Protein AF-A0A2Z3YR71-F1 (afdb_monomer)

Sequence (225 aa):
MEQHEPVDPLPERIDDSRRSALNDRLTLAVGQGRIDLGEFSELSDAVWGITDPAQFGRLEEMISGRTSPTDGTGLDRLAEKAATATGPGNVHTGQVSPGAPAPVQSLWFGDLHRRGDMQLTGHQGYRLVFGDLDLDLREATLTTPGTVIEVNSVFGDIRITVPPGVAVENRMTLILGDVKLDQNTRNMPGAPTVTVTGRSVFGDLEVRVADPGARPGFLQRLTGL

Radius of gyration: 22.19 Å; Cα contacts (8 Å, |Δi|>4): 371; chains: 1; bounding box: 84×58×44 Å

Nearest PDB structures (foldseek):
  4qrk-assembly1_A  TM=7.339E-01  e=1.752E-02  Clostridium sporogenes ATCC 15579
  5wah-assembly1_A  TM=4.399E-01  e=8.562E+00  Streptococcus agalactiae

pLDDT: mean 71.58, std 17.66, range [30.42, 93.56]

Organism: NCBI:txid1737425

Mean predicted aligned error: 15.46 Å

Foldseek 3Di:
DDDDDPDDPDPDWCDPVNLQVLLLLLLVCCLVVLDPPVRSVVLNCVSVVDGDPVVNVVSSVVSCVSSPDPPCPPVVVVVVVVVVPDDDDDDPDPDPDPDDDADEAEDEEEEAADDAAAEQDQEYHYGYEYYEYHAECQRYDDPDLEHEYEYRYEDYAYEHEYEPQEAEAEAEAEQEEEEAAAHPPPNDVSGRYYYYYGYYDYYYYHYHYDHVPDDDCPPVVPPPD

Solvent-accessible surface area (backbone atoms only — not comparable to full-atom values): 12984 Å² total; per-residue (Å²): 136,84,79,82,72,81,78,75,78,75,78,73,72,84,47,69,68,59,42,49,54,52,46,52,46,43,51,51,19,40,45,67,66,64,38,51,73,66,57,41,50,57,52,46,52,49,56,74,66,56,82,51,53,72,61,44,54,53,49,51,54,53,51,49,66,61,54,46,83,71,77,59,70,65,61,53,48,52,50,49,58,56,64,75,69,67,74,99,69,97,68,91,74,79,79,82,68,94,70,75,91,44,70,66,50,78,42,65,73,55,67,47,77,48,71,46,90,39,78,42,48,56,44,39,35,39,37,34,43,35,33,36,38,39,42,38,44,42,52,37,46,68,76,42,64,52,28,37,40,37,38,40,29,40,32,41,40,40,35,39,35,33,27,81,62,55,38,75,45,84,62,56,47,68,75,38,66,52,82,45,77,50,66,81,86,61,74,51,93,87,43,39,33,38,35,37,31,49,26,34,42,33,38,37,41,37,37,40,59,45,58,68,88,63,71,80,71,73,67,72,76,76,7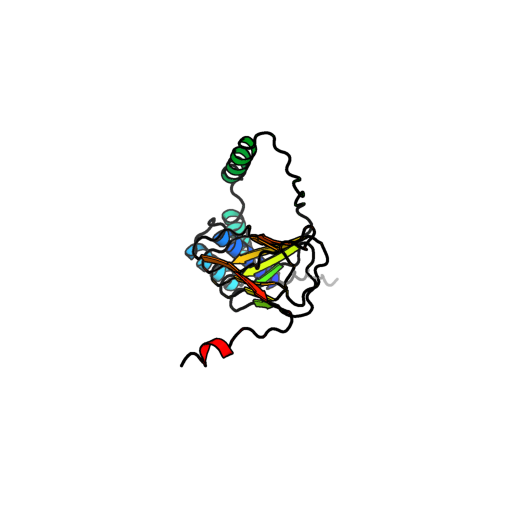0,82,119

Secondary structure (DSSP, 8-state):
-------PPPP----HHHHHHHHHHHHHHHTTTSS-HHHHHHHHHHHHH---HHHHHHHHHHHHHHHSPP-STTHHHHHHHHHTT--S-----------S---EEEEEES-EEE-SS-EE-SEEEEEEEES-EEEE-TT-EESSSEEEEEEEEEES-EEEEE-TT-EEEE--EEEES-EEEE--S---TT--EEEEEEEEEES-EEEEE--TTPPP-GGGGSS--

Structure (mmCIF, N/CA/C/O backbone):
data_AF-A0A2Z3YR71-F1
#
_entry.id   AF-A0A2Z3YR71-F1
#
loop_
_atom_site.group_PDB
_atom_site.id
_atom_site.type_symbol
_atom_site.label_atom_id
_atom_site.label_alt_id
_atom_site.label_comp_id
_atom_site.label_asym_id
_atom_site.label_entity_id
_atom_site.label_seq_id
_atom_site.pdbx_PDB_ins_code
_atom_site.Cartn_x
_atom_site.Cartn_y
_atom_site.Cartn_z
_atom_site.occupancy
_atom_site.B_iso_or_equiv
_atom_site.auth_seq_id
_atom_site.auth_comp_id
_atom_site.auth_asym_id
_atom_site.auth_atom_id
_atom_site.pdbx_PDB_model_num
ATOM 1 N N . MET A 1 1 ? 61.394 7.941 -13.547 1.00 39.97 1 MET A N 1
ATOM 2 C CA . MET A 1 1 ? 60.123 8.678 -13.397 1.00 39.97 1 MET A CA 1
ATOM 3 C C . MET A 1 1 ? 59.068 7.845 -14.098 1.00 39.97 1 MET A C 1
ATOM 5 O O . MET A 1 1 ? 58.863 8.017 -15.290 1.00 39.97 1 MET A O 1
ATOM 9 N N . GLU A 1 2 ? 58.514 6.858 -13.396 1.00 43.19 2 GLU A N 1
ATOM 10 C CA . GLU A 1 2 ? 57.404 6.053 -13.913 1.00 43.19 2 GLU A CA 1
ATOM 11 C C . GLU A 1 2 ? 56.132 6.885 -13.770 1.00 43.19 2 GLU A C 1
ATOM 13 O O . GLU A 1 2 ? 55.791 7.341 -12.679 1.00 43.19 2 GLU A O 1
ATOM 18 N N . GLN A 1 3 ? 55.517 7.184 -14.908 1.00 42.31 3 GLN A N 1
ATOM 19 C CA . GLN A 1 3 ? 54.283 7.947 -14.987 1.00 42.31 3 GLN A CA 1
ATOM 20 C C . GLN A 1 3 ? 53.157 7.040 -14.489 1.00 42.31 3 GLN A C 1
ATOM 22 O O . GLN A 1 3 ? 52.953 5.953 -15.020 1.00 42.31 3 GLN A O 1
ATOM 27 N N . HIS A 1 4 ? 52.473 7.470 -13.431 1.00 40.00 4 HIS A N 1
ATOM 28 C CA . HIS A 1 4 ? 51.257 6.832 -12.946 1.00 40.00 4 HIS A CA 1
ATOM 29 C C . HIS A 1 4 ? 50.151 7.164 -13.954 1.00 40.00 4 HIS A C 1
ATOM 31 O O . HIS A 1 4 ? 49.662 8.293 -13.994 1.00 40.00 4 HIS A O 1
ATOM 37 N N . GLU A 1 5 ? 49.834 6.215 -14.829 1.00 50.41 5 GLU A N 1
ATOM 38 C CA . GLU A 1 5 ? 48.683 6.303 -15.723 1.00 50.41 5 GLU A CA 1
ATOM 39 C C . GLU A 1 5 ? 47.411 6.349 -14.854 1.00 50.41 5 GLU A C 1
ATOM 41 O O . GLU A 1 5 ? 47.259 5.505 -13.963 1.00 50.41 5 GLU A O 1
ATOM 46 N N . PRO A 1 6 ? 46.533 7.357 -15.010 1.00 51.38 6 PRO A N 1
ATOM 47 C CA . PRO A 1 6 ? 45.304 7.421 -14.237 1.00 51.38 6 PRO A CA 1
ATOM 48 C C . PRO A 1 6 ? 44.429 6.230 -14.629 1.00 51.38 6 PRO A C 1
ATOM 50 O O . PRO A 1 6 ? 43.992 6.117 -15.769 1.00 51.38 6 PRO A O 1
ATOM 53 N N . VAL A 1 7 ? 44.204 5.327 -13.676 1.00 55.22 7 VAL A N 1
ATOM 54 C CA . VAL A 1 7 ? 43.254 4.224 -13.822 1.00 55.22 7 VAL A CA 1
ATOM 55 C C . VAL A 1 7 ? 41.875 4.840 -14.041 1.00 55.22 7 VAL A C 1
ATOM 57 O O . VAL A 1 7 ? 41.355 5.507 -13.143 1.00 55.22 7 VAL A O 1
ATOM 60 N N . ASP A 1 8 ? 41.308 4.644 -15.233 1.00 54.72 8 ASP A N 1
ATOM 61 C CA . ASP A 1 8 ? 39.931 5.034 -15.534 1.00 54.72 8 ASP A CA 1
ATOM 62 C C . ASP A 1 8 ? 38.997 4.448 -14.459 1.00 54.72 8 ASP A C 1
ATOM 64 O O . ASP A 1 8 ? 39.115 3.259 -14.127 1.00 54.72 8 ASP A O 1
ATOM 68 N N . PRO A 1 9 ? 38.084 5.246 -13.871 1.00 56.38 9 PRO A N 1
ATOM 69 C CA . PRO A 1 9 ? 37.139 4.725 -12.898 1.00 56.38 9 PRO A CA 1
ATOM 70 C C . PRO A 1 9 ? 36.321 3.611 -13.553 1.00 56.38 9 PRO A C 1
ATOM 72 O O . PRO A 1 9 ? 35.802 3.774 -14.658 1.00 56.38 9 PRO A O 1
ATOM 75 N N . LEU A 1 10 ? 36.223 2.463 -12.873 1.00 47.72 10 LEU A N 1
ATOM 76 C CA . LEU A 1 10 ? 35.406 1.342 -13.338 1.00 47.72 10 LEU A CA 1
ATOM 77 C C . LEU A 1 10 ? 33.999 1.853 -13.698 1.00 47.72 10 LEU A C 1
ATOM 79 O O . LEU A 1 10 ? 33.450 2.652 -12.931 1.00 47.72 10 LEU A O 1
ATOM 83 N N . PRO A 1 11 ? 33.409 1.414 -14.828 1.00 56.22 11 PRO A N 1
ATOM 84 C CA . PRO A 1 11 ? 32.092 1.879 -15.243 1.00 56.22 11 PRO A CA 1
ATOM 85 C C . PRO A 1 11 ? 31.091 1.658 -14.109 1.00 56.22 11 PRO A C 1
ATOM 87 O O . PRO A 1 11 ? 31.036 0.574 -13.523 1.00 56.22 11 PRO A O 1
ATOM 90 N N . GLU A 1 12 ? 30.329 2.705 -13.785 1.00 61.47 12 GLU A N 1
ATOM 91 C CA . GLU A 1 12 ? 29.349 2.698 -12.703 1.00 61.47 12 GLU A CA 1
ATOM 92 C C . GLU A 1 12 ? 28.331 1.579 -12.962 1.00 61.47 12 GLU A C 1
ATOM 94 O O . GLU A 1 12 ? 27.484 1.656 -13.855 1.00 61.47 12 GLU A O 1
ATOM 99 N N . ARG A 1 13 ? 28.470 0.473 -12.225 1.00 64.94 13 ARG A N 1
ATOM 100 C CA . ARG A 1 13 ? 27.599 -0.691 -12.365 1.00 64.94 13 ARG A CA 1
ATOM 101 C C . ARG A 1 13 ? 26.190 -0.265 -11.972 1.00 64.94 13 ARG A C 1
ATOM 103 O O . ARG A 1 13 ? 25.983 0.179 -10.848 1.00 64.94 13 ARG A O 1
ATOM 110 N N . ILE A 1 14 ? 25.230 -0.420 -12.883 1.00 77.56 14 ILE A N 1
ATOM 111 C CA . ILE A 1 14 ? 23.821 -0.137 -12.593 1.00 77.56 14 ILE A CA 1
ATOM 112 C C . ILE A 1 14 ? 23.400 -1.042 -11.430 1.00 77.56 14 ILE A C 1
ATOM 114 O O . ILE A 1 14 ? 23.379 -2.267 -11.581 1.00 77.56 14 ILE A O 1
ATOM 118 N N . ASP A 1 15 ? 23.119 -0.438 -10.278 1.00 80.94 15 ASP A N 1
ATOM 119 C CA . ASP A 1 15 ? 22.747 -1.151 -9.061 1.00 80.94 15 ASP A CA 1
ATOM 120 C C . ASP A 1 15 ? 21.265 -1.554 -9.078 1.00 80.94 15 ASP A C 1
ATOM 122 O O . ASP A 1 15 ? 20.417 -0.864 -9.656 1.00 80.94 15 ASP A O 1
ATOM 126 N N . ASP A 1 16 ? 20.935 -2.662 -8.417 1.00 73.56 16 ASP A N 1
ATOM 127 C CA . ASP A 1 16 ? 19.560 -3.177 -8.349 1.00 73.56 16 ASP A CA 1
ATOM 128 C C . ASP A 1 16 ? 18.636 -2.217 -7.590 1.00 73.56 16 ASP A C 1
ATOM 130 O O . ASP A 1 16 ? 17.443 -2.122 -7.891 1.00 73.56 16 ASP A O 1
ATOM 134 N N . SER A 1 17 ? 19.194 -1.437 -6.658 1.00 75.12 17 SER A N 1
ATOM 135 C CA . SER A 1 17 ? 18.485 -0.356 -5.967 1.00 75.12 17 SER A CA 1
ATOM 136 C C . SER A 1 17 ? 18.002 0.733 -6.935 1.00 75.12 17 SER A C 1
ATOM 138 O O . SER A 1 17 ? 16.859 1.185 -6.843 1.00 75.12 17 SER A O 1
ATOM 140 N N . ARG A 1 18 ? 18.833 1.100 -7.920 1.00 82.50 18 ARG A N 1
ATOM 141 C CA . ARG A 1 18 ? 18.535 2.121 -8.935 1.00 82.50 18 ARG A CA 1
ATOM 142 C C . ARG A 1 18 ? 17.454 1.638 -9.901 1.00 82.50 18 ARG A C 1
ATOM 144 O O . ARG A 1 18 ? 16.509 2.373 -10.179 1.00 82.50 18 ARG A O 1
ATOM 151 N N . ARG A 1 19 ? 17.532 0.374 -10.334 1.00 84.88 19 ARG A N 1
ATOM 152 C CA . ARG A 1 19 ? 16.475 -0.275 -11.135 1.00 84.88 19 ARG A CA 1
ATOM 153 C C . ARG A 1 19 ? 15.145 -0.315 -10.393 1.00 84.88 19 ARG A C 1
ATOM 155 O O . ARG A 1 19 ? 14.120 0.088 -10.938 1.00 84.88 19 ARG A O 1
ATOM 162 N N . SER A 1 20 ? 15.182 -0.731 -9.130 1.00 76.19 20 SER A N 1
ATOM 163 C CA . SER A 1 20 ? 13.990 -0.814 -8.283 1.00 76.19 20 SER A CA 1
ATOM 164 C C . SER A 1 20 ? 13.327 0.553 -8.103 1.00 76.19 20 SER A C 1
ATOM 166 O O . SER A 1 20 ? 12.114 0.664 -8.248 1.00 76.19 20 SER A O 1
ATOM 168 N N . ALA A 1 21 ? 14.109 1.613 -7.874 1.00 80.94 21 ALA A N 1
ATOM 169 C CA . ALA A 1 21 ? 13.589 2.974 -7.725 1.00 80.94 21 ALA A CA 1
ATOM 170 C C . ALA A 1 21 ? 12.907 3.508 -9.000 1.00 80.94 21 ALA A C 1
ATOM 172 O O . ALA A 1 21 ? 11.887 4.197 -8.918 1.00 80.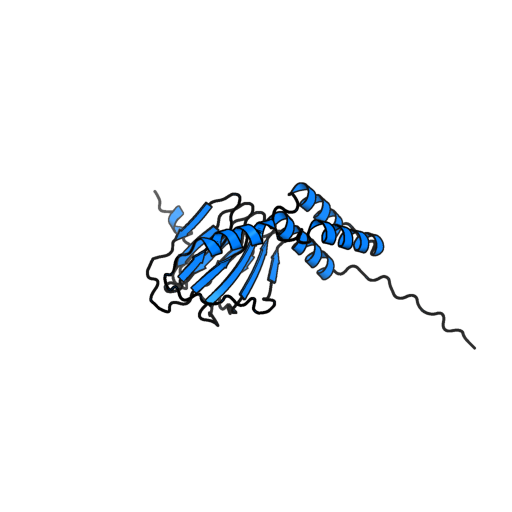94 21 ALA A O 1
ATOM 173 N N . LEU A 1 22 ? 13.449 3.193 -10.180 1.00 86.25 22 LEU A N 1
ATOM 174 C CA . LEU A 1 22 ? 12.844 3.579 -11.457 1.00 86.25 22 LEU A CA 1
ATOM 175 C C . LEU A 1 22 ? 11.518 2.871 -11.681 1.00 86.25 22 LEU A C 1
ATOM 177 O O . LEU A 1 22 ? 10.522 3.503 -12.033 1.00 86.25 22 LEU A O 1
ATOM 181 N N . ASN A 1 23 ? 11.511 1.563 -11.454 1.00 84.00 23 ASN A N 1
ATOM 182 C CA . ASN A 1 23 ? 10.324 0.762 -11.649 1.00 84.00 23 ASN A CA 1
ATOM 183 C C . ASN A 1 23 ? 9.224 1.193 -10.660 1.00 84.00 23 ASN A C 1
ATOM 185 O O . ASN A 1 23 ? 8.062 1.308 -11.038 1.00 84.00 23 ASN A O 1
ATOM 189 N N . ASP A 1 24 ? 9.581 1.551 -9.416 1.00 80.19 24 ASP A N 1
ATOM 190 C CA . ASP A 1 24 ? 8.646 2.078 -8.401 1.00 80.19 24 ASP A CA 1
ATOM 191 C C . ASP A 1 24 ? 7.906 3.321 -8.899 1.00 80.19 24 ASP A C 1
ATOM 193 O O . ASP A 1 24 ? 6.714 3.522 -8.644 1.00 80.19 24 ASP A O 1
ATOM 197 N N . ARG A 1 25 ? 8.626 4.164 -9.638 1.00 84.88 25 ARG A N 1
ATOM 198 C CA . ARG A 1 25 ? 8.092 5.384 -10.233 1.00 84.88 25 ARG A CA 1
ATOM 199 C C . ARG A 1 25 ? 7.162 5.085 -11.406 1.00 84.88 25 ARG A C 1
ATOM 201 O O . ARG A 1 25 ? 6.149 5.768 -11.548 1.00 84.88 25 ARG A O 1
ATOM 208 N N . LEU A 1 26 ? 7.468 4.063 -12.207 1.00 83.94 26 LEU A N 1
ATOM 209 C CA . LEU A 1 26 ? 6.580 3.569 -13.263 1.00 83.94 26 LEU A CA 1
ATOM 210 C C . LEU A 1 26 ? 5.279 3.013 -12.672 1.00 83.94 26 LEU A C 1
ATOM 212 O O . LEU A 1 26 ? 4.201 3.394 -13.124 1.00 83.94 26 LEU A O 1
ATOM 216 N N . THR A 1 27 ? 5.367 2.209 -11.609 1.00 75.69 27 THR A N 1
ATOM 217 C CA . THR A 1 27 ? 4.208 1.680 -10.868 1.00 75.69 27 THR A CA 1
ATOM 218 C C . THR A 1 27 ? 3.310 2.797 -10.366 1.00 75.69 27 THR A C 1
ATOM 220 O O . THR A 1 27 ? 2.095 2.767 -10.554 1.00 75.69 27 THR A O 1
ATOM 223 N N . LEU A 1 28 ? 3.906 3.825 -9.760 1.00 75.56 28 LEU A N 1
ATOM 224 C CA . LEU A 1 28 ? 3.155 4.982 -9.295 1.00 75.56 28 LEU A CA 1
ATOM 225 C C . LEU A 1 28 ? 2.516 5.747 -10.462 1.00 75.56 28 LEU A C 1
ATOM 227 O O . LEU A 1 28 ? 1.386 6.204 -10.337 1.00 75.56 28 LEU A O 1
ATOM 231 N N . ALA A 1 29 ? 3.201 5.876 -11.600 1.00 80.88 29 ALA A N 1
ATOM 232 C CA . ALA A 1 29 ? 2.689 6.589 -12.766 1.00 80.88 29 ALA A CA 1
ATOM 233 C C . ALA A 1 29 ? 1.517 5.861 -13.443 1.00 80.88 29 ALA A C 1
ATOM 235 O O . ALA A 1 29 ? 0.510 6.508 -13.746 1.00 80.88 29 ALA A O 1
ATOM 236 N N . VAL A 1 30 ? 1.585 4.535 -13.616 1.00 73.31 30 VAL A N 1
ATOM 237 C CA . VAL A 1 30 ? 0.456 3.736 -14.136 1.00 73.31 30 VAL A CA 1
ATOM 238 C C . VAL A 1 30 ? -0.680 3.698 -13.115 1.00 73.31 30 VAL A C 1
ATOM 240 O O . VAL A 1 30 ? -1.842 3.957 -13.435 1.00 73.31 30 VAL A O 1
ATOM 243 N N . GLY A 1 31 ? -0.316 3.562 -11.839 1.00 64.19 31 GLY A N 1
ATOM 244 C CA . GLY A 1 31 ? -1.159 3.747 -10.667 1.00 64.19 31 GLY A CA 1
ATOM 245 C C . GLY A 1 31 ? -1.641 5.184 -10.460 1.00 64.19 31 GLY A C 1
ATOM 246 O O . GLY A 1 31 ? -2.401 5.414 -9.538 1.00 64.19 31 GLY A O 1
ATOM 247 N N . GLN A 1 32 ? -1.289 6.149 -11.311 1.00 67.94 32 GLN A N 1
ATOM 248 C CA . GLN A 1 32 ? -1.872 7.497 -11.356 1.00 67.94 32 GLN A CA 1
ATOM 249 C C . GLN A 1 32 ? -2.529 7.795 -12.712 1.00 67.94 32 GLN A C 1
ATOM 251 O O . GLN A 1 32 ? -3.213 8.805 -12.851 1.00 67.94 32 GLN A O 1
ATOM 256 N N . GLY A 1 33 ? -2.448 6.864 -13.671 1.00 67.81 33 GLY A N 1
ATOM 257 C CA . GLY A 1 33 ? -3.006 6.999 -15.018 1.00 67.81 33 GLY A CA 1
ATOM 258 C C . GLY A 1 33 ? -2.211 7.975 -15.884 1.00 67.81 33 GLY A C 1
ATOM 259 O O . GLY A 1 33 ? -2.752 8.511 -16.843 1.00 67.81 33 GLY A O 1
ATOM 260 N N . ARG A 1 34 ? -0.957 8.254 -15.506 1.00 80.94 34 ARG A N 1
ATOM 261 C CA . ARG A 1 34 ? -0.035 9.123 -16.254 1.00 80.94 34 ARG A CA 1
ATOM 262 C C . ARG A 1 34 ? 0.653 8.395 -17.401 1.00 80.94 34 ARG A C 1
ATOM 264 O O . ARG A 1 34 ? 1.034 9.036 -18.369 1.00 80.94 34 ARG A O 1
ATOM 271 N N . ILE A 1 35 ? 0.812 7.086 -17.249 1.00 81.31 35 ILE A N 1
ATOM 272 C CA . ILE A 1 35 ? 1.208 6.161 -18.306 1.00 81.31 35 ILE A CA 1
ATOM 273 C C . ILE A 1 35 ? 0.173 5.041 -18.348 1.00 81.31 35 ILE A C 1
ATOM 275 O O . ILE A 1 35 ? -0.457 4.746 -17.323 1.00 81.31 35 ILE A O 1
ATOM 279 N N . ASP A 1 36 ? -0.024 4.439 -19.512 1.00 76.50 36 ASP A N 1
ATOM 280 C CA . ASP A 1 36 ? -0.872 3.255 -19.626 1.00 76.50 36 ASP A CA 1
ATOM 281 C C . ASP A 1 36 ? -0.110 1.954 -19.293 1.00 76.50 36 ASP A C 1
ATOM 283 O O . ASP A 1 36 ? 1.082 1.958 -18.974 1.00 76.50 36 ASP A O 1
ATOM 287 N N . LEU A 1 37 ? -0.823 0.823 -19.298 1.00 72.38 37 LEU A N 1
ATOM 288 C CA . LEU A 1 37 ? -0.249 -0.482 -18.957 1.00 72.38 37 LEU A CA 1
ATOM 289 C C . LEU A 1 37 ? 0.747 -0.992 -20.018 1.00 72.38 37 LEU A C 1
ATOM 291 O O . LEU A 1 37 ? 1.675 -1.723 -19.674 1.00 72.38 37 LEU A O 1
ATOM 295 N N . GLY A 1 38 ? 0.569 -0.608 -21.285 1.00 72.62 38 GLY A N 1
ATOM 296 C CA . GLY A 1 38 ? 1.493 -0.937 -22.369 1.00 72.62 38 GLY A CA 1
ATOM 297 C C . GLY A 1 38 ? 2.805 -0.175 -22.215 1.00 72.62 38 GLY A C 1
ATOM 298 O O . GLY A 1 38 ? 3.868 -0.791 -22.175 1.00 72.62 38 GLY A O 1
ATOM 299 N N . GLU A 1 39 ? 2.723 1.140 -21.999 1.00 82.00 39 GLU A N 1
ATOM 300 C CA . GLU A 1 39 ? 3.883 1.985 -21.703 1.00 82.00 39 GLU A CA 1
ATOM 301 C C . GLU A 1 39 ? 4.620 1.519 -20.442 1.00 82.00 39 GLU A C 1
ATOM 303 O O . GLU A 1 39 ? 5.848 1.473 -20.419 1.00 82.00 39 GLU A O 1
ATOM 308 N N . PHE A 1 40 ? 3.886 1.141 -19.390 1.00 82.44 40 PHE A N 1
ATOM 309 C CA . PHE A 1 40 ? 4.477 0.564 -18.184 1.00 82.44 40 PHE A CA 1
ATOM 310 C C . PHE A 1 40 ? 5.269 -0.716 -18.488 1.00 82.44 40 PHE A C 1
ATOM 312 O O . PHE A 1 40 ? 6.410 -0.834 -18.040 1.00 82.44 40 PHE A O 1
ATOM 319 N N . SER A 1 41 ? 4.692 -1.651 -19.252 1.00 77.00 41 SER A N 1
ATOM 320 C CA . SER A 1 41 ? 5.355 -2.913 -19.605 1.00 77.00 41 SER A CA 1
ATOM 321 C C . SER A 1 41 ? 6.645 -2.664 -20.385 1.00 77.00 41 SER A C 1
ATOM 323 O O . SER A 1 41 ? 7.695 -3.174 -20.006 1.00 77.00 41 SER A O 1
ATOM 325 N N . GLU A 1 42 ? 6.585 -1.827 -21.423 1.00 85.81 42 GLU A N 1
ATOM 326 C CA . GLU A 1 42 ? 7.742 -1.503 -22.264 1.00 85.81 42 GLU A CA 1
ATOM 327 C C . GLU A 1 42 ? 8.868 -0.832 -21.467 1.00 85.81 42 GLU A C 1
ATOM 329 O O . GLU A 1 42 ? 10.044 -1.176 -21.610 1.00 85.81 42 GLU A O 1
ATOM 334 N N . LEU A 1 43 ? 8.519 0.126 -20.602 1.00 89.62 43 LEU A N 1
ATOM 335 C CA . LEU A 1 43 ? 9.497 0.839 -19.785 1.00 89.62 43 LEU A CA 1
ATOM 336 C C . LEU A 1 43 ? 10.089 -0.062 -18.695 1.00 89.62 43 LEU A C 1
ATOM 338 O O . LEU A 1 43 ? 11.291 0.014 -18.454 1.00 89.62 43 LEU A O 1
ATOM 342 N N . SER A 1 44 ? 9.291 -0.932 -18.072 1.00 85.19 44 SER A N 1
ATOM 343 C CA . SER A 1 44 ? 9.770 -1.910 -17.086 1.00 85.19 44 SER A CA 1
ATOM 344 C C . SER A 1 44 ? 10.753 -2.900 -17.721 1.00 85.19 44 SER A C 1
ATOM 346 O O . SER A 1 44 ? 11.851 -3.103 -17.196 1.00 85.19 44 SER A O 1
ATOM 348 N N . ASP A 1 45 ? 10.430 -3.435 -18.903 1.00 83.75 45 ASP A N 1
ATOM 349 C CA . ASP A 1 45 ? 11.326 -4.325 -19.649 1.00 83.75 45 ASP A CA 1
ATOM 350 C C . ASP A 1 45 ? 12.655 -3.633 -19.985 1.00 83.75 45 ASP A C 1
ATOM 352 O O . ASP A 1 45 ? 13.729 -4.223 -19.837 1.00 83.75 45 ASP A O 1
ATOM 356 N N . ALA A 1 46 ? 12.615 -2.351 -20.361 1.00 89.50 46 ALA A N 1
ATOM 357 C CA . ALA A 1 46 ? 13.820 -1.563 -20.602 1.00 89.50 46 ALA A CA 1
ATOM 358 C C . ALA A 1 46 ? 14.655 -1.350 -19.322 1.00 89.50 46 ALA A C 1
ATOM 360 O O . ALA A 1 46 ? 15.884 -1.447 -19.372 1.00 89.50 46 ALA A O 1
ATOM 361 N N . VAL A 1 47 ? 14.020 -1.105 -18.168 1.00 88.69 47 VAL A N 1
ATOM 362 C CA . VAL A 1 47 ? 14.716 -0.936 -16.876 1.00 88.69 47 VAL A CA 1
ATOM 363 C C . VAL A 1 47 ? 15.507 -2.191 -16.498 1.00 88.69 47 VAL A C 1
ATOM 365 O O . VAL A 1 47 ? 16.653 -2.090 -16.046 1.00 88.69 47 VAL A O 1
ATOM 368 N N . TRP A 1 48 ? 14.927 -3.375 -16.697 1.00 83.06 48 TRP A N 1
ATOM 369 C CA . TRP A 1 48 ? 15.570 -4.644 -16.341 1.00 83.06 48 TRP A CA 1
ATOM 370 C C . TRP A 1 48 ? 16.502 -5.185 -17.431 1.00 83.06 48 TRP A C 1
ATOM 372 O O . TRP A 1 48 ? 17.459 -5.890 -17.114 1.00 83.06 48 TRP A O 1
ATOM 382 N N . GLY A 1 49 ? 16.266 -4.835 -18.696 1.00 85.56 49 GLY A N 1
ATOM 383 C CA . GLY A 1 49 ? 17.040 -5.326 -19.837 1.00 85.56 49 GLY A CA 1
ATOM 384 C C . GLY A 1 49 ? 18.318 -4.540 -20.145 1.00 85.56 49 GLY A C 1
ATOM 385 O O . GLY A 1 49 ? 19.255 -5.103 -20.713 1.00 85.56 49 GLY A O 1
ATOM 386 N N . ILE A 1 50 ? 18.396 -3.252 -19.788 1.00 89.44 50 ILE A N 1
ATOM 387 C CA . ILE A 1 50 ? 19.558 -2.418 -20.131 1.00 89.44 50 ILE A CA 1
ATOM 388 C C . ILE A 1 50 ? 20.734 -2.681 -19.180 1.00 89.44 50 ILE A C 1
ATOM 390 O O . ILE A 1 50 ? 20.656 -2.520 -17.956 1.00 89.44 50 ILE A O 1
ATOM 394 N N . THR A 1 51 ? 21.873 -3.032 -19.778 1.00 83.25 51 THR A N 1
ATOM 395 C CA . THR A 1 51 ? 23.152 -3.233 -19.083 1.00 83.25 51 THR A CA 1
ATOM 396 C C . THR A 1 51 ? 24.155 -2.104 -19.322 1.00 83.25 51 THR A C 1
ATOM 398 O O . THR A 1 51 ? 25.115 -1.993 -18.565 1.00 83.25 51 THR A O 1
ATOM 401 N N . ASP A 1 52 ? 23.954 -1.279 -20.357 1.00 86.81 52 ASP A N 1
ATOM 402 C CA . ASP A 1 52 ? 24.820 -0.140 -20.686 1.00 86.81 52 ASP A CA 1
ATOM 403 C C . ASP A 1 52 ? 24.472 1.091 -19.820 1.00 86.81 52 ASP A C 1
ATOM 405 O O . ASP A 1 52 ? 23.359 1.614 -19.944 1.00 86.81 52 ASP A O 1
ATOM 409 N N . PRO A 1 53 ? 25.392 1.598 -18.971 1.00 83.19 53 PRO A N 1
ATOM 410 C CA . PRO A 1 53 ? 25.120 2.738 -18.091 1.00 83.19 53 PRO A CA 1
ATOM 411 C C . PRO A 1 53 ? 24.705 4.010 -18.840 1.00 83.19 53 PRO A C 1
ATOM 413 O O . PRO A 1 53 ? 23.852 4.758 -18.360 1.00 83.19 53 PRO A O 1
ATOM 416 N N . ALA A 1 54 ? 25.253 4.250 -20.037 1.00 85.00 54 ALA A N 1
ATOM 417 C CA . ALA A 1 54 ? 24.918 5.433 -20.826 1.00 85.00 54 ALA A CA 1
ATOM 418 C C . ALA A 1 54 ? 23.487 5.369 -21.389 1.00 85.00 54 ALA A C 1
ATOM 420 O O . ALA A 1 54 ? 22.771 6.373 -21.393 1.00 85.00 54 ALA A O 1
ATOM 421 N N . GLN A 1 55 ? 23.046 4.199 -21.857 1.00 85.38 55 GLN A N 1
ATOM 422 C CA . GLN A 1 55 ? 21.646 3.961 -22.224 1.00 85.38 55 GLN A CA 1
ATOM 423 C C . GLN A 1 55 ? 20.712 4.029 -21.014 1.00 85.38 55 GLN A C 1
ATOM 425 O O . GLN A 1 55 ? 19.631 4.607 -21.127 1.00 85.38 55 GLN A O 1
ATOM 430 N N . PHE A 1 56 ? 21.134 3.497 -19.865 1.00 89.31 56 PHE A N 1
ATOM 431 C CA . PHE A 1 56 ? 20.334 3.525 -18.643 1.00 89.31 56 PHE A CA 1
ATOM 432 C C . PHE A 1 56 ? 20.092 4.960 -18.156 1.00 89.31 56 PHE A C 1
ATOM 434 O O . PHE A 1 56 ? 18.958 5.312 -17.848 1.00 89.31 56 PHE A O 1
ATOM 441 N N . GLY A 1 57 ? 21.109 5.828 -18.202 1.00 87.25 57 GLY A N 1
ATOM 442 C CA . GLY A 1 57 ? 20.946 7.251 -17.877 1.00 87.25 57 GLY A CA 1
ATOM 443 C C . GLY A 1 57 ? 19.932 7.967 -18.782 1.00 87.25 57 GLY A C 1
ATOM 444 O O . GLY A 1 57 ? 19.109 8.744 -18.305 1.00 87.25 57 GLY A O 1
ATOM 445 N N . ARG A 1 58 ? 19.903 7.647 -20.085 1.00 87.25 58 ARG A N 1
ATOM 446 C CA . ARG A 1 58 ? 18.877 8.187 -21.001 1.00 87.25 58 ARG A CA 1
ATOM 447 C C . ARG A 1 58 ? 17.472 7.678 -20.674 1.00 87.25 58 ARG A C 1
ATOM 449 O O . ARG A 1 58 ? 16.504 8.429 -20.787 1.00 87.25 58 ARG A O 1
ATOM 456 N N . LEU A 1 59 ? 17.353 6.411 -20.276 1.00 90.38 59 LEU A N 1
ATOM 457 C CA . LEU A 1 59 ? 16.083 5.833 -19.840 1.00 90.38 59 LEU A CA 1
ATOM 458 C C . LEU A 1 59 ? 15.562 6.541 -18.580 1.00 90.38 59 LEU A C 1
ATOM 460 O O . LEU A 1 59 ? 14.377 6.859 -18.511 1.00 90.38 59 LEU A O 1
ATOM 464 N N . GLU A 1 60 ? 16.433 6.852 -17.619 1.00 89.31 60 GLU A N 1
ATOM 465 C CA . GLU A 1 60 ? 16.071 7.593 -16.404 1.00 89.31 60 GLU A CA 1
ATOM 466 C C . GLU A 1 60 ? 15.514 8.985 -16.683 1.00 89.31 60 GLU A C 1
ATOM 468 O O . GLU A 1 60 ? 14.507 9.381 -16.085 1.00 89.31 60 GLU A O 1
ATOM 473 N N . GLU A 1 61 ? 16.141 9.723 -17.598 1.00 88.00 61 GLU A N 1
ATOM 474 C CA . GLU A 1 61 ? 15.657 11.037 -18.023 1.00 88.00 61 GLU A CA 1
ATOM 475 C C . GLU A 1 61 ? 14.293 10.923 -18.712 1.00 88.00 61 GLU A C 1
ATOM 477 O O . GLU A 1 61 ? 13.366 11.669 -18.385 1.00 88.00 61 GLU A O 1
ATOM 482 N N . MET A 1 62 ? 14.130 9.940 -19.604 1.00 87.81 62 MET A N 1
ATOM 483 C CA . MET A 1 62 ? 12.865 9.693 -20.297 1.00 87.81 62 MET A CA 1
ATOM 484 C C . MET A 1 62 ? 11.735 9.327 -19.324 1.00 87.81 62 MET A C 1
ATOM 486 O O . MET A 1 62 ? 10.647 9.905 -19.395 1.00 87.81 62 MET A O 1
ATOM 490 N N . ILE A 1 63 ? 11.986 8.395 -18.399 1.00 89.62 63 ILE A N 1
ATOM 491 C CA . ILE A 1 63 ? 11.021 7.990 -17.368 1.00 89.62 63 ILE A CA 1
ATOM 492 C C . ILE A 1 63 ? 10.703 9.176 -16.462 1.00 89.62 63 ILE A C 1
ATOM 494 O O . ILE A 1 63 ? 9.535 9.428 -16.165 1.00 89.62 63 ILE A O 1
ATOM 498 N N . SER A 1 64 ? 11.707 9.952 -16.049 1.00 86.50 64 SER A N 1
ATOM 499 C CA . SER A 1 64 ? 11.478 11.150 -15.242 1.00 86.50 64 SER A CA 1
ATOM 500 C C . SER A 1 64 ? 10.576 12.147 -15.964 1.00 86.50 64 SER A C 1
ATOM 502 O O . SER A 1 64 ? 9.637 12.640 -15.345 1.00 86.50 64 SER A O 1
ATOM 504 N N . GLY A 1 65 ? 10.779 12.392 -17.260 1.00 84.69 65 GLY A N 1
ATOM 505 C CA . GLY A 1 65 ? 9.929 13.291 -18.047 1.00 84.69 65 GLY A CA 1
ATOM 506 C C . GLY A 1 65 ? 8.470 12.832 -18.141 1.00 84.69 65 GLY A C 1
ATOM 507 O O . GLY A 1 65 ? 7.565 13.646 -17.988 1.00 84.69 65 GLY A O 1
ATOM 508 N N . ARG A 1 66 ? 8.230 11.528 -18.329 1.00 79.69 66 ARG A N 1
ATOM 509 C CA . ARG A 1 66 ? 6.873 10.959 -18.478 1.00 79.69 66 ARG A CA 1
ATOM 510 C C . ARG A 1 66 ? 6.117 10.788 -17.162 1.00 79.69 66 ARG A C 1
ATOM 512 O O . ARG A 1 66 ? 4.894 10.840 -17.135 1.00 79.69 66 ARG A O 1
ATOM 519 N N . THR A 1 67 ? 6.838 10.555 -16.070 1.00 78.62 67 THR A N 1
ATOM 520 C CA . THR A 1 67 ? 6.236 10.268 -14.757 1.00 78.62 67 THR A CA 1
ATOM 521 C C . THR A 1 67 ? 6.158 11.490 -13.843 1.00 78.62 67 THR A C 1
ATOM 523 O O . THR A 1 67 ? 5.465 11.444 -12.820 1.00 78.62 67 THR A O 1
ATOM 526 N N . SER A 1 68 ? 6.861 12.579 -14.182 1.00 72.81 68 SER A N 1
ATOM 527 C CA . SER A 1 68 ? 6.794 13.829 -13.424 1.00 72.81 68 SER A CA 1
ATOM 528 C C . SER A 1 68 ? 5.377 14.405 -13.431 1.00 72.81 68 SER A C 1
ATOM 530 O O . SER A 1 68 ? 4.654 14.250 -14.419 1.00 72.81 68 SER A O 1
ATOM 532 N N . PRO A 1 69 ? 4.950 15.066 -12.341 1.00 57.44 69 PRO A N 1
ATOM 533 C CA . PRO A 1 69 ? 3.664 15.742 -12.318 1.00 57.44 69 PRO A CA 1
ATOM 534 C C . PRO A 1 69 ? 3.624 16.794 -13.431 1.00 57.44 69 PRO A C 1
ATOM 536 O O . PRO A 1 69 ? 4.429 17.720 -13.432 1.00 57.44 69 PRO A O 1
ATOM 539 N N . THR A 1 70 ? 2.695 16.667 -14.377 1.00 49.88 70 THR A N 1
ATOM 540 C CA . THR A 1 70 ? 2.286 17.816 -15.190 1.00 49.88 70 THR A CA 1
ATOM 541 C C . THR A 1 70 ? 1.573 18.775 -14.244 1.00 49.88 70 THR A C 1
ATOM 543 O O . THR A 1 70 ? 0.682 18.333 -13.517 1.00 49.88 70 THR A O 1
ATOM 546 N N . ASP A 1 71 ? 2.015 20.034 -14.199 1.00 44.53 71 ASP A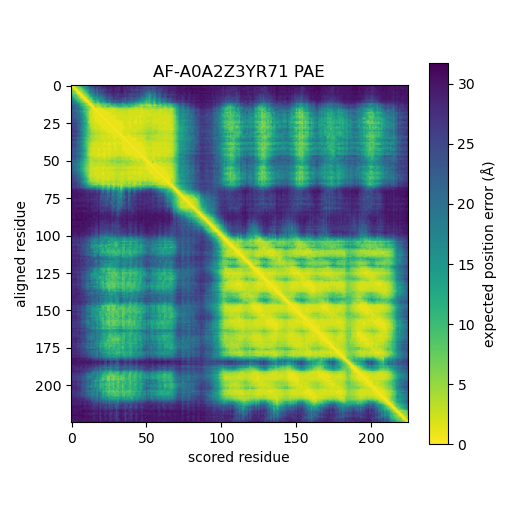 N 1
ATOM 547 C CA . ASP A 1 71 ? 1.584 21.070 -13.255 1.00 44.53 71 ASP A CA 1
ATOM 548 C C . ASP A 1 71 ? 0.128 20.902 -12.784 1.00 44.53 71 ASP A C 1
ATOM 550 O O . ASP A 1 71 ? -0.812 20.918 -13.587 1.00 44.53 71 ASP A O 1
ATOM 554 N N . GLY A 1 72 ? -0.032 20.735 -11.464 1.00 45.16 72 GLY A N 1
ATOM 555 C CA . GLY A 1 72 ? -1.219 20.296 -10.708 1.00 45.16 72 GLY A CA 1
ATOM 556 C C . GLY A 1 72 ? -2.502 21.126 -10.833 1.00 45.16 72 GLY A C 1
ATOM 557 O O . GLY A 1 72 ? -3.417 20.991 -10.026 1.00 45.16 72 GLY A O 1
ATOM 558 N N . THR A 1 73 ? -2.647 21.922 -11.885 1.00 50.41 73 THR A N 1
ATOM 559 C CA . THR A 1 73 ? -3.778 22.824 -12.129 1.00 50.41 73 THR A CA 1
ATOM 560 C C . THR A 1 73 ? -5.143 22.133 -12.226 1.00 50.41 73 THR A C 1
ATOM 562 O O . THR A 1 73 ? -6.164 22.809 -12.149 1.00 50.41 73 THR A O 1
ATOM 565 N N . GLY A 1 74 ? -5.201 20.809 -12.398 1.00 38.25 74 GLY A N 1
ATOM 566 C CA . GLY A 1 74 ? -6.455 20.050 -12.404 1.00 38.25 74 GLY A CA 1
ATOM 567 C C . GLY A 1 74 ? -6.909 19.606 -11.012 1.00 38.25 74 GLY A C 1
ATOM 568 O O . GLY A 1 74 ? -8.070 19.791 -10.652 1.00 38.25 74 GLY A O 1
ATOM 569 N N . LEU A 1 75 ? -5.992 19.045 -10.220 1.00 44.50 75 LEU A N 1
ATOM 570 C CA . LEU A 1 75 ? -6.290 18.489 -8.896 1.00 44.50 75 LEU A CA 1
ATOM 571 C C . LEU A 1 75 ? -6.383 19.588 -7.834 1.00 44.50 75 LEU A C 1
ATOM 573 O O . LEU A 1 75 ? -7.300 19.547 -7.015 1.00 44.50 75 LEU A O 1
ATOM 577 N N . ASP A 1 76 ? -5.538 20.620 -7.923 1.00 45.91 76 ASP A N 1
ATOM 578 C CA . ASP A 1 76 ? -5.618 21.791 -7.044 1.00 45.91 76 ASP A CA 1
ATOM 579 C C . ASP A 1 76 ? -6.922 22.561 -7.270 1.00 45.91 76 ASP A C 1
ATOM 581 O O . ASP A 1 76 ? -7.563 22.977 -6.313 1.00 45.91 76 ASP A O 1
ATOM 585 N N . ARG A 1 77 ? -7.405 22.656 -8.519 1.00 48.44 77 ARG A N 1
ATOM 586 C CA . ARG A 1 77 ? -8.706 23.282 -8.820 1.00 48.44 77 ARG A CA 1
ATOM 587 C C . ARG A 1 77 ? -9.894 22.464 -8.327 1.00 48.44 77 ARG A C 1
ATOM 589 O O . ARG A 1 77 ? -10.918 23.044 -7.977 1.00 48.44 77 ARG A O 1
ATOM 596 N N . LEU A 1 78 ? -9.793 21.134 -8.303 1.00 43.75 78 LEU A N 1
ATOM 597 C CA . LEU A 1 78 ? -10.828 20.276 -7.716 1.00 43.75 78 LEU A CA 1
ATOM 598 C C . LEU A 1 78 ? -10.817 20.367 -6.182 1.00 43.75 78 LEU A C 1
ATOM 600 O O . LEU A 1 78 ? -11.890 20.426 -5.582 1.00 43.75 78 LEU A O 1
ATOM 604 N N . ALA A 1 79 ? -9.637 20.478 -5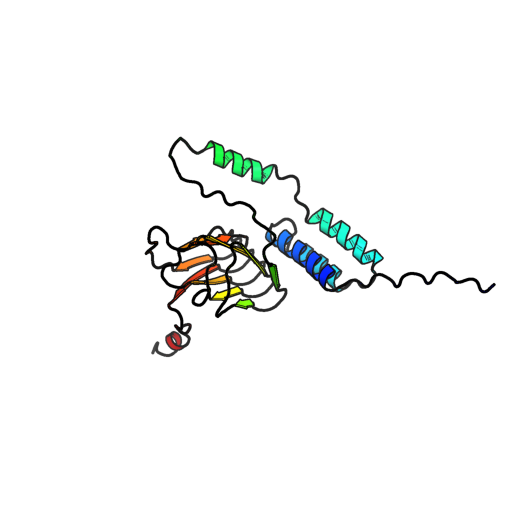.564 1.00 47.19 79 ALA A N 1
ATOM 605 C CA . ALA A 1 79 ? -9.478 20.737 -4.133 1.00 47.19 79 ALA A CA 1
ATOM 606 C C . ALA A 1 79 ? -9.963 22.148 -3.735 1.00 47.19 79 ALA A C 1
ATOM 608 O O . ALA A 1 79 ? -10.656 22.306 -2.734 1.00 47.19 79 ALA A O 1
ATOM 609 N N . GLU A 1 80 ? -9.699 23.165 -4.556 1.00 39.19 80 GLU A N 1
ATOM 610 C CA . GLU A 1 80 ? -10.148 24.549 -4.357 1.00 39.19 80 GLU A CA 1
ATOM 611 C C . GLU A 1 80 ? -11.666 24.699 -4.571 1.00 39.19 80 GLU A C 1
ATOM 613 O O . GLU A 1 80 ? -12.354 25.408 -3.828 1.00 39.19 80 GLU A O 1
ATOM 618 N N . LYS A 1 81 ? -12.236 23.947 -5.523 1.00 40.94 81 LYS A N 1
ATOM 619 C CA . LYS A 1 81 ? -13.690 23.859 -5.734 1.00 40.94 81 LYS A CA 1
ATOM 620 C C . LYS A 1 81 ? -14.401 23.085 -4.614 1.00 40.94 81 LYS A C 1
ATOM 622 O O . LYS A 1 81 ? -15.562 23.366 -4.332 1.00 40.94 81 LYS A O 1
ATOM 627 N N . ALA A 1 82 ? -13.714 22.154 -3.948 1.00 42.66 82 ALA A N 1
ATOM 628 C CA . ALA A 1 82 ? -14.209 21.495 -2.739 1.00 42.66 82 ALA A CA 1
ATOM 629 C C . ALA A 1 82 ? -14.093 22.400 -1.494 1.00 42.66 82 ALA A C 1
ATOM 631 O O . ALA A 1 82 ? -14.993 22.411 -0.655 1.00 42.66 82 ALA A O 1
ATOM 632 N N . ALA A 1 83 ? -13.038 23.219 -1.398 1.00 41.94 83 ALA A N 1
ATOM 633 C CA . ALA A 1 83 ? -12.826 24.157 -0.292 1.00 41.94 83 ALA A CA 1
ATOM 634 C C . ALA A 1 83 ? -13.828 25.327 -0.285 1.00 41.94 83 ALA A C 1
ATOM 636 O O . ALA A 1 83 ? -14.215 25.811 0.776 1.00 41.94 83 ALA A O 1
ATOM 637 N N . THR A 1 84 ? -14.310 25.750 -1.455 1.00 42.25 84 THR A N 1
ATOM 638 C CA . THR A 1 84 ? -15.299 26.836 -1.589 1.00 42.25 84 THR A CA 1
ATOM 639 C C . THR A 1 84 ? -16.753 26.397 -1.360 1.00 42.25 84 THR A C 1
ATOM 641 O O . THR A 1 84 ? -17.642 27.247 -1.320 1.00 42.25 84 THR A O 1
ATOM 644 N N . ALA A 1 85 ? -17.014 25.100 -1.148 1.00 38.41 85 ALA A N 1
ATOM 645 C CA . ALA A 1 85 ? -18.360 24.554 -0.940 1.00 38.41 85 ALA A CA 1
ATOM 646 C C . ALA A 1 85 ? -18.773 24.374 0.541 1.00 38.41 85 ALA A C 1
ATOM 648 O O . ALA A 1 85 ? -19.894 23.940 0.807 1.00 38.41 85 ALA A O 1
ATOM 649 N N . THR A 1 86 ? -17.921 24.720 1.514 1.00 37.19 86 THR A N 1
ATOM 650 C CA . THR A 1 86 ? -18.207 24.493 2.944 1.00 37.19 86 THR A CA 1
ATOM 651 C C . THR A 1 86 ? -18.599 25.795 3.649 1.00 37.19 86 THR A C 1
ATOM 653 O O . THR A 1 86 ? -17.756 26.630 3.967 1.00 37.19 86 THR A O 1
ATOM 656 N N . GLY A 1 87 ? -19.902 25.971 3.896 1.00 36.69 87 GLY A N 1
ATOM 657 C CA . GLY A 1 87 ? -20.425 26.984 4.819 1.00 36.69 87 GLY A CA 1
ATOM 658 C C . GLY A 1 87 ? -19.994 26.722 6.275 1.00 36.69 87 GLY A C 1
ATOM 659 O O . GLY A 1 87 ? -19.545 25.622 6.597 1.00 36.69 87 GLY A O 1
ATOM 660 N N . PRO A 1 88 ? -20.109 27.714 7.176 1.00 37.50 88 PRO A N 1
ATOM 661 C CA . PRO A 1 88 ? -19.482 27.667 8.493 1.00 37.50 88 PRO A CA 1
ATOM 662 C C . PRO A 1 88 ? -20.168 26.650 9.418 1.00 37.50 88 PRO A C 1
ATOM 664 O O . PRO A 1 88 ? -21.214 26.920 10.004 1.00 37.50 88 PRO A O 1
ATOM 667 N N . GLY A 1 89 ? -19.543 25.485 9.576 1.00 30.42 89 GLY A N 1
ATOM 668 C CA . GLY A 1 89 ? -19.848 24.496 10.603 1.00 30.42 89 GLY A CA 1
ATOM 669 C C . GLY A 1 89 ? -18.544 23.893 11.112 1.00 30.42 89 GLY A C 1
ATOM 670 O O . GLY A 1 89 ? -17.825 23.250 10.355 1.00 30.42 89 GLY A O 1
ATOM 671 N N . ASN A 1 90 ? -18.216 24.148 12.380 1.00 44.03 90 ASN A N 1
ATOM 672 C CA . ASN A 1 90 ? -17.000 23.672 13.039 1.00 44.03 90 ASN A CA 1
ATOM 673 C C . ASN A 1 90 ? -16.823 22.152 12.897 1.00 44.03 90 ASN A C 1
ATOM 675 O O . ASN A 1 90 ? -17.549 21.381 13.524 1.00 44.03 90 ASN A O 1
ATOM 679 N N . VAL A 1 91 ? -15.780 21.735 12.181 1.00 34.28 91 VAL A N 1
ATOM 680 C CA . VAL A 1 91 ? -15.189 20.398 12.282 1.00 34.28 91 VAL A CA 1
ATOM 681 C C . VAL A 1 91 ? -13.701 20.554 12.576 1.00 34.28 91 VAL A C 1
ATOM 683 O O . VAL A 1 91 ? -12.979 21.240 11.859 1.00 34.28 91 VAL A O 1
ATOM 686 N N . HIS A 1 92 ? -13.258 19.959 13.684 1.00 37.75 92 HIS A N 1
ATOM 687 C CA . HIS A 1 92 ? -11.848 19.841 14.046 1.00 37.75 92 HIS A CA 1
ATOM 688 C C . HIS A 1 92 ? -11.131 19.019 12.964 1.00 37.75 92 HIS A C 1
ATOM 690 O O . HIS A 1 92 ? -11.174 17.791 12.974 1.00 37.75 92 HIS A O 1
ATOM 696 N N . THR A 1 93 ? -10.479 19.688 12.017 1.00 37.03 93 THR A N 1
ATOM 697 C CA . THR A 1 93 ? -9.553 19.055 11.078 1.00 37.03 93 THR A CA 1
ATOM 698 C C . THR A 1 93 ? -8.264 18.715 11.814 1.00 37.03 93 THR A C 1
ATOM 700 O O . THR A 1 93 ? -7.450 19.593 12.100 1.00 37.03 93 THR A O 1
ATOM 703 N N . GLY A 1 94 ? -8.078 17.430 12.124 1.00 33.88 94 GLY A N 1
ATOM 704 C CA . GLY A 1 94 ? -6.761 16.875 12.411 1.00 33.88 94 GLY A CA 1
ATOM 705 C C . GLY A 1 94 ? -5.877 17.095 11.189 1.00 33.88 94 GLY A C 1
ATOM 706 O O . GLY A 1 94 ? -6.093 16.506 10.134 1.00 33.88 94 GLY A O 1
ATOM 707 N N . GLN A 1 95 ? -4.935 18.016 11.325 1.00 30.50 95 GLN A N 1
ATOM 708 C CA . GLN A 1 95 ? -3.971 18.385 10.303 1.00 30.50 95 GLN A CA 1
ATOM 709 C C . GLN A 1 95 ? -3.098 17.157 9.997 1.00 30.50 95 GLN A C 1
ATOM 711 O O . GLN A 1 95 ? -2.254 16.772 10.806 1.00 30.50 95 GLN A O 1
ATOM 716 N N . VAL A 1 96 ? -3.324 16.507 8.854 1.00 39.75 96 VAL A N 1
ATOM 717 C CA . VAL A 1 96 ? -2.429 15.468 8.330 1.00 39.75 96 VAL A CA 1
ATOM 718 C C . VAL A 1 96 ? -1.164 16.178 7.851 1.00 39.75 96 VAL A C 1
ATOM 720 O O . VAL A 1 96 ? -1.103 16.697 6.740 1.00 39.75 96 VAL A O 1
ATOM 723 N N . SER A 1 97 ? -0.171 16.289 8.730 1.00 36.06 97 SER A N 1
ATOM 724 C CA . SER A 1 97 ? 1.168 16.728 8.336 1.00 36.06 97 SER A CA 1
ATOM 725 C C . SER A 1 97 ? 1.794 15.657 7.432 1.00 36.06 97 SER A C 1
ATOM 727 O O . SER A 1 97 ? 1.777 14.484 7.812 1.00 36.06 97 SER A O 1
ATOM 729 N N . PRO A 1 98 ? 2.399 16.014 6.284 1.00 43.50 98 PRO A N 1
ATOM 730 C CA . PRO A 1 98 ? 3.227 15.089 5.522 1.00 43.50 98 PRO A CA 1
ATOM 731 C C . PRO A 1 98 ? 4.532 14.872 6.303 1.00 43.50 98 PRO A C 1
ATOM 733 O O . PRO A 1 98 ? 5.484 15.643 6.198 1.00 43.50 98 PRO A O 1
ATOM 736 N N . GLY A 1 99 ? 4.527 13.885 7.198 1.00 37.38 99 GLY A N 1
ATOM 737 C CA . GLY A 1 99 ? 5.607 13.619 8.143 1.00 37.38 99 GLY A CA 1
ATOM 738 C C . GLY A 1 99 ? 6.489 12.453 7.709 1.00 37.38 99 GLY A C 1
ATOM 739 O O . GLY A 1 99 ? 6.075 11.312 7.862 1.00 37.38 99 GLY A O 1
ATOM 740 N N . ALA A 1 100 ? 7.714 12.780 7.277 1.00 37.03 100 ALA A N 1
ATOM 741 C CA . ALA A 1 100 ? 8.877 11.907 7.050 1.00 37.03 100 ALA A CA 1
ATOM 742 C C . ALA A 1 100 ? 8.719 10.763 6.013 1.00 37.03 100 ALA A C 1
ATOM 744 O O . ALA A 1 100 ? 7.644 10.189 5.864 1.00 37.03 100 ALA A O 1
ATOM 745 N N . PRO A 1 101 ? 9.793 10.385 5.286 1.00 43.19 101 PRO A N 1
ATOM 746 C CA . PRO A 1 101 ? 9.762 9.209 4.424 1.00 43.19 101 PRO A CA 1
ATOM 747 C C . PRO A 1 101 ? 9.566 7.960 5.292 1.00 43.19 101 PRO A C 1
ATOM 749 O O . PRO A 1 101 ? 10.478 7.507 5.982 1.00 43.19 101 PRO A O 1
ATOM 752 N N . ALA A 1 102 ? 8.345 7.432 5.295 1.00 53.31 102 ALA A N 1
ATOM 753 C CA . ALA A 1 102 ? 8.045 6.135 5.876 1.00 53.31 102 ALA A CA 1
ATOM 754 C C . ALA A 1 102 ? 8.831 5.031 5.156 1.00 53.31 102 ALA A C 1
ATOM 756 O O . ALA A 1 102 ? 9.127 5.178 3.967 1.00 53.31 102 ALA A O 1
ATOM 757 N N . PRO A 1 103 ? 9.127 3.901 5.823 1.00 59.69 103 PRO A N 1
ATOM 758 C CA . PRO A 1 103 ? 9.591 2.718 5.113 1.00 59.69 103 PRO A CA 1
ATOM 759 C C . PRO A 1 103 ? 8.541 2.330 4.060 1.00 59.69 103 PRO A C 1
ATOM 761 O O . PRO A 1 103 ? 7.371 2.113 4.387 1.00 59.69 103 PRO A O 1
ATOM 764 N N . VAL A 1 104 ? 8.966 2.299 2.795 1.00 65.12 104 VAL A N 1
ATOM 765 C CA . VAL A 1 104 ? 8.156 1.851 1.659 1.00 65.12 104 VAL A CA 1
ATOM 766 C C . VAL A 1 104 ? 8.636 0.465 1.259 1.00 65.12 104 VAL A C 1
ATOM 768 O O . VAL A 1 104 ? 9.828 0.272 1.022 1.00 65.12 104 VAL A O 1
ATOM 771 N N . GLN A 1 105 ? 7.717 -0.495 1.201 1.00 72.38 105 GLN A N 1
ATOM 772 C CA . GLN A 1 105 ? 7.995 -1.845 0.725 1.00 72.38 105 GLN A CA 1
ATOM 773 C C . GLN A 1 105 ? 7.390 -2.042 -0.666 1.00 72.38 105 GLN A C 1
ATOM 775 O O . GLN A 1 105 ? 6.197 -1.803 -0.855 1.00 72.38 105 GLN A O 1
ATOM 780 N N . SER A 1 106 ? 8.205 -2.503 -1.614 1.00 71.44 106 SER A N 1
ATOM 781 C CA . SER A 1 106 ? 7.800 -2.678 -3.011 1.00 71.44 106 SER A CA 1
ATOM 782 C C . SER A 1 106 ? 7.896 -4.142 -3.438 1.00 71.44 106 SER A C 1
ATOM 784 O O . SER A 1 106 ? 8.932 -4.778 -3.229 1.00 71.44 106 SER A O 1
ATOM 786 N N . LEU A 1 107 ? 6.821 -4.676 -4.022 1.00 70.19 107 LEU A N 1
ATOM 787 C CA . LEU A 1 107 ? 6.768 -6.005 -4.631 1.00 70.19 107 LEU A CA 1
ATOM 788 C C . LEU A 1 107 ? 6.336 -5.908 -6.096 1.00 70.19 107 LEU A C 1
ATOM 790 O O . LEU A 1 107 ? 5.361 -5.248 -6.451 1.00 70.19 107 LEU A O 1
ATOM 794 N N . TRP A 1 108 ? 7.074 -6.611 -6.947 1.00 56.81 108 TRP A N 1
ATOM 795 C CA . TRP A 1 108 ? 6.850 -6.651 -8.393 1.00 56.81 108 TRP A CA 1
ATOM 796 C C . TRP A 1 108 ? 5.951 -7.813 -8.789 1.00 56.81 108 TRP A C 1
ATOM 798 O O . TRP A 1 108 ? 4.969 -7.628 -9.501 1.00 56.81 108 TRP A O 1
ATOM 808 N N . PHE A 1 109 ? 6.298 -8.993 -8.283 1.00 58.81 109 PHE A N 1
ATOM 809 C CA . PHE A 1 109 ? 5.563 -10.232 -8.458 1.00 58.81 109 PHE A CA 1
ATOM 810 C C . PHE A 1 109 ? 5.534 -10.970 -7.126 1.00 58.81 109 PHE A C 1
ATOM 812 O O . PHE A 1 109 ? 6.578 -11.143 -6.489 1.00 58.81 109 PHE A O 1
ATOM 819 N N . GLY A 1 110 ? 4.350 -11.434 -6.751 1.00 66.31 110 GLY A N 1
ATOM 820 C CA . GLY A 1 110 ? 4.130 -12.237 -5.556 1.00 66.31 110 GLY A CA 1
ATOM 821 C C . GLY A 1 110 ? 3.458 -11.466 -4.430 1.00 66.31 110 GLY A C 1
ATOM 822 O O . GLY A 1 110 ? 3.316 -10.244 -4.471 1.00 66.31 110 GLY A O 1
ATOM 823 N N . ASP A 1 111 ? 3.043 -12.223 -3.423 1.00 80.62 111 ASP A N 1
ATOM 824 C CA . ASP A 1 111 ? 2.155 -11.727 -2.380 1.00 80.62 111 ASP A CA 1
ATOM 825 C C . ASP A 1 111 ? 2.946 -11.214 -1.175 1.00 80.62 111 ASP A C 1
ATOM 827 O O . ASP A 1 111 ? 3.923 -11.828 -0.724 1.00 80.62 111 ASP A O 1
ATOM 831 N N . LEU A 1 112 ? 2.506 -10.086 -0.618 1.00 82.56 112 LEU A N 1
ATOM 832 C CA . LEU A 1 112 ? 3.040 -9.543 0.621 1.00 82.56 112 LEU A CA 1
ATOM 833 C C . LEU A 1 112 ? 2.110 -9.889 1.780 1.00 82.56 112 LEU A C 1
ATOM 835 O O . LEU A 1 112 ? 1.078 -9.254 1.982 1.00 82.56 112 LEU A O 1
ATOM 839 N N . HIS A 1 113 ? 2.530 -10.845 2.604 1.00 84.44 113 HIS A N 1
ATOM 840 C CA . HIS A 1 113 ? 1.858 -11.142 3.864 1.00 84.44 113 HIS A CA 1
ATOM 841 C C . HIS A 1 113 ? 2.651 -10.563 5.036 1.00 84.44 113 HIS A C 1
ATOM 843 O O . HIS A 1 113 ? 3.785 -10.978 5.292 1.00 84.44 113 HIS A O 1
ATOM 849 N N . ARG A 1 114 ? 2.045 -9.651 5.799 1.00 8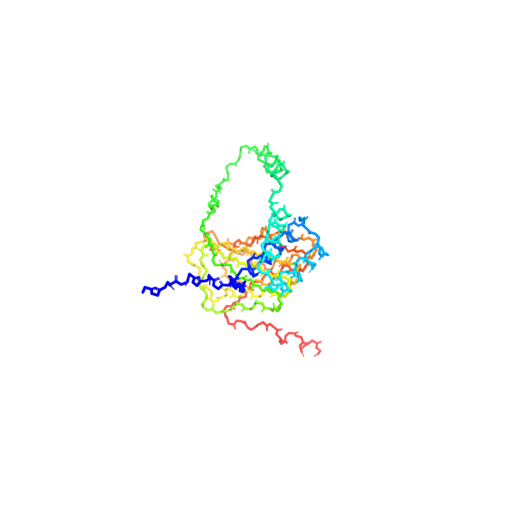5.12 114 ARG A N 1
ATOM 850 C CA . ARG A 1 114 ? 2.630 -9.125 7.040 1.00 85.12 114 ARG A CA 1
ATOM 851 C C . ARG A 1 114 ? 1.707 -9.440 8.208 1.00 85.12 114 ARG A C 1
ATOM 853 O O . ARG A 1 114 ? 0.560 -9.008 8.221 1.00 85.12 114 ARG A O 1
ATOM 860 N N . ARG A 1 115 ? 2.206 -10.223 9.166 1.00 84.56 115 ARG A N 1
ATOM 861 C CA . ARG A 1 115 ? 1.480 -10.654 10.372 1.00 84.56 115 ARG A CA 1
ATOM 862 C C . ARG A 1 115 ? 2.422 -10.655 11.578 1.00 84.56 115 ARG A C 1
ATOM 864 O O . ARG A 1 115 ? 3.634 -10.760 11.393 1.00 84.56 115 ARG A O 1
ATOM 871 N N . GLY A 1 116 ? 1.865 -10.617 12.785 1.00 75.38 116 GLY A N 1
ATOM 872 C CA . GLY A 1 116 ? 2.613 -10.732 14.041 1.00 75.38 116 GLY A CA 1
ATOM 873 C C . GLY A 1 116 ? 2.904 -9.391 14.715 1.00 75.38 116 GLY A C 1
ATOM 874 O O . GLY A 1 116 ? 2.259 -8.388 14.407 1.00 75.38 116 GLY A O 1
ATOM 875 N N . ASP A 1 117 ? 3.888 -9.380 15.620 1.00 71.69 117 ASP A N 1
ATOM 876 C CA . ASP A 1 117 ? 4.327 -8.188 16.359 1.00 71.69 117 ASP A CA 1
ATOM 877 C C . ASP A 1 117 ? 5.018 -7.186 15.422 1.00 71.69 117 ASP A C 1
ATOM 879 O O . ASP A 1 117 ? 6.235 -7.180 15.218 1.00 71.69 117 ASP A O 1
ATOM 883 N N . MET A 1 118 ? 4.196 -6.371 14.769 1.00 76.31 118 MET A N 1
ATOM 884 C CA . MET A 1 118 ? 4.633 -5.305 13.885 1.00 76.31 118 MET A CA 1
ATOM 885 C C . MET A 1 118 ? 4.387 -3.950 14.538 1.00 76.31 118 MET A C 1
ATOM 887 O O . MET A 1 118 ? 3.290 -3.644 15.004 1.00 76.31 118 MET A O 1
ATOM 891 N N . GLN A 1 119 ? 5.412 -3.103 14.524 1.00 75.81 119 GLN A N 1
ATOM 892 C CA . GLN A 1 119 ? 5.273 -1.718 14.950 1.00 75.81 119 GLN A CA 1
ATOM 893 C C . GLN A 1 119 ? 4.747 -0.878 13.789 1.00 75.81 119 GLN A C 1
ATOM 895 O O . GLN A 1 119 ? 5.432 -0.671 12.784 1.00 75.81 119 GLN A O 1
ATOM 900 N N . LEU A 1 120 ? 3.520 -0.390 13.938 1.00 73.50 120 LEU A N 1
ATOM 901 C CA . LEU A 1 120 ? 2.918 0.580 13.034 1.00 73.50 120 LEU A CA 1
ATOM 902 C C . LEU A 1 120 ? 3.369 1.975 13.469 1.00 73.50 120 LEU A C 1
ATOM 904 O O . LEU A 1 120 ? 2.887 2.529 14.462 1.00 73.50 120 LEU A O 1
ATOM 908 N N . THR A 1 121 ? 4.337 2.526 12.739 1.00 74.19 121 THR A N 1
ATOM 909 C CA . THR A 1 121 ? 4.724 3.941 12.844 1.00 74.19 121 THR A CA 1
ATOM 910 C C . THR A 1 121 ? 3.623 4.829 12.249 1.00 74.19 121 THR A C 1
ATOM 912 O O . THR A 1 121 ? 2.742 4.330 11.551 1.00 74.19 121 THR A O 1
ATOM 915 N N . GLY A 1 122 ? 3.658 6.144 12.485 1.00 76.56 122 GLY A N 1
ATOM 916 C CA . GLY A 1 122 ? 2.620 7.075 12.010 1.00 76.56 122 GLY A CA 1
ATOM 917 C C . GLY A 1 122 ? 2.324 7.025 10.501 1.00 76.56 122 GLY A C 1
ATOM 918 O O . GLY A 1 122 ? 1.210 7.351 10.097 1.00 76.56 122 GLY A O 1
ATOM 919 N N . HIS A 1 123 ? 3.272 6.562 9.679 1.00 81.81 123 HIS A N 1
ATOM 920 C CA . HIS A 1 123 ? 3.088 6.344 8.246 1.00 81.81 123 HIS A CA 1
ATOM 921 C C . HIS A 1 123 ? 3.811 5.062 7.791 1.00 81.81 123 HIS A C 1
ATOM 923 O O . HIS A 1 123 ? 4.916 4.774 8.261 1.00 81.81 123 HIS A O 1
ATOM 929 N N . GLN A 1 124 ? 3.198 4.289 6.892 1.00 83.75 124 GLN A N 1
ATOM 930 C CA . GLN A 1 124 ? 3.749 3.085 6.248 1.00 83.75 124 GLN A CA 1
ATOM 931 C C . GLN A 1 124 ? 3.334 3.065 4.773 1.00 83.75 124 GLN A C 1
ATOM 933 O O . GLN A 1 124 ? 2.186 3.386 4.473 1.00 83.75 124 GLN A O 1
ATOM 938 N N . GLY A 1 125 ? 4.240 2.681 3.870 1.00 85.38 125 GLY A N 1
ATOM 939 C CA . GLY A 1 125 ? 3.963 2.631 2.431 1.00 85.38 125 GLY A CA 1
ATOM 940 C C . GLY A 1 125 ? 4.144 1.238 1.828 1.00 85.38 125 GLY A C 1
ATOM 941 O O . GLY A 1 125 ? 5.123 0.555 2.128 1.00 85.38 125 GLY A O 1
ATOM 942 N N . TYR A 1 126 ? 3.241 0.845 0.932 1.00 84.69 126 TYR A N 1
ATOM 943 C CA . TYR A 1 126 ? 3.300 -0.403 0.171 1.00 84.69 126 TYR A CA 1
ATOM 944 C C . TYR A 1 126 ? 3.058 -0.139 -1.318 1.00 84.69 126 TYR A C 1
ATOM 946 O O . TYR A 1 126 ? 2.135 0.592 -1.688 1.00 84.69 126 TYR A O 1
ATOM 954 N N . ARG A 1 127 ? 3.886 -0.733 -2.180 1.00 83.62 127 ARG A N 1
ATOM 955 C CA . ARG A 1 127 ? 3.763 -0.651 -3.641 1.00 83.62 127 ARG A CA 1
ATOM 956 C C . ARG A 1 127 ? 3.737 -2.053 -4.228 1.00 83.62 127 ARG A C 1
ATOM 958 O O . ARG A 1 127 ? 4.672 -2.817 -4.009 1.00 83.62 127 ARG A O 1
ATOM 965 N N . LEU A 1 128 ? 2.678 -2.388 -4.955 1.00 79.88 128 LEU A N 1
ATOM 966 C CA . LEU A 1 128 ? 2.515 -3.692 -5.591 1.00 79.88 128 LEU A CA 1
ATOM 967 C C . LEU A 1 128 ? 2.197 -3.509 -7.074 1.00 79.88 128 LEU A C 1
ATOM 969 O O . LEU A 1 128 ? 1.385 -2.661 -7.444 1.00 79.88 128 LEU A O 1
ATOM 973 N N . VAL A 1 129 ? 2.840 -4.296 -7.935 1.00 69.88 129 VAL A N 1
ATOM 974 C CA . VAL A 1 129 ? 2.467 -4.353 -9.359 1.00 69.88 129 VAL A CA 1
ATOM 975 C C . VAL A 1 129 ? 1.566 -5.544 -9.619 1.00 69.88 129 VAL A C 1
ATOM 977 O O . VAL A 1 129 ? 0.448 -5.343 -10.078 1.00 69.88 129 VAL A O 1
ATOM 980 N N . PHE A 1 130 ? 2.031 -6.751 -9.293 1.00 70.12 130 PHE A N 1
ATOM 981 C CA . PHE A 1 130 ? 1.260 -7.984 -9.405 1.00 70.12 130 PHE A CA 1
ATOM 982 C C . PHE A 1 130 ? 1.365 -8.800 -8.120 1.00 70.12 130 PHE A C 1
ATOM 984 O O . PHE A 1 130 ? 2.417 -9.377 -7.830 1.00 70.12 130 PHE A O 1
ATOM 991 N N . GLY A 1 131 ? 0.264 -8.892 -7.386 1.00 75.50 131 GLY A N 1
ATOM 992 C CA . GLY A 1 131 ? 0.168 -9.728 -6.195 1.00 75.50 131 GLY A CA 1
ATOM 993 C C . GLY A 1 131 ? -0.715 -9.117 -5.122 1.00 75.50 131 GLY A C 1
ATOM 994 O O . GLY A 1 131 ? -1.074 -7.938 -5.176 1.00 75.50 131 GLY A O 1
ATOM 995 N N . ASP A 1 132 ? -1.047 -9.939 -4.140 1.00 84.81 132 ASP A N 1
ATOM 996 C CA . ASP A 1 132 ? -1.936 -9.544 -3.058 1.00 84.81 132 ASP A CA 1
ATOM 997 C C . ASP A 1 132 ? -1.160 -8.904 -1.898 1.00 84.81 132 ASP A C 1
ATOM 999 O O . ASP A 1 132 ? -0.026 -9.277 -1.580 1.00 84.81 132 ASP A O 1
ATOM 1003 N N . LEU A 1 133 ? -1.796 -7.953 -1.213 1.00 90.31 133 LEU A N 1
ATOM 1004 C CA . LEU A 1 133 ? -1.328 -7.410 0.059 1.00 90.31 133 LEU A CA 1
ATOM 1005 C C . LEU A 1 133 ? -2.232 -7.913 1.183 1.00 90.31 133 LEU A C 1
ATOM 1007 O O . LEU A 1 133 ? -3.354 -7.438 1.315 1.00 90.31 133 LEU A O 1
ATOM 1011 N N . ASP A 1 134 ? -1.734 -8.800 2.044 1.00 90.06 134 ASP A N 1
ATOM 1012 C CA . ASP A 1 134 ? -2.427 -9.201 3.270 1.00 90.06 134 ASP A CA 1
ATOM 1013 C C . ASP A 1 134 ? -1.725 -8.615 4.502 1.00 90.06 134 ASP A C 1
ATOM 1015 O O . ASP A 1 134 ? -0.686 -9.110 4.956 1.00 90.06 134 ASP A O 1
ATOM 1019 N N . LEU A 1 135 ? -2.327 -7.579 5.085 1.00 91.00 135 LEU A N 1
ATOM 1020 C CA . LEU A 1 135 ? -1.885 -6.975 6.340 1.00 91.00 135 LEU A CA 1
ATOM 1021 C C . LEU A 1 135 ? -2.755 -7.460 7.498 1.00 91.00 135 LEU A C 1
ATOM 1023 O O . LEU A 1 135 ? -3.946 -7.163 7.567 1.00 91.00 135 LEU A O 1
ATOM 1027 N N . ASP A 1 136 ? -2.149 -8.173 8.439 1.00 90.19 136 ASP A N 1
ATOM 1028 C CA . ASP A 1 136 ? -2.788 -8.608 9.676 1.00 90.19 136 ASP A CA 1
ATOM 1029 C C . ASP A 1 136 ? -2.285 -7.761 10.846 1.00 90.19 136 ASP A C 1
ATOM 1031 O O . ASP A 1 136 ? -1.196 -7.980 11.378 1.00 90.19 136 ASP A O 1
ATOM 1035 N N . LEU A 1 137 ? -3.092 -6.774 11.232 1.00 88.88 137 LEU A N 1
ATOM 1036 C CA . LEU A 1 137 ? -2.767 -5.815 12.282 1.00 88.88 137 LEU A CA 1
ATOM 1037 C C . LEU A 1 137 ? -3.228 -6.283 13.669 1.00 88.88 137 LEU A C 1
ATOM 1039 O O . LEU A 1 137 ? -3.161 -5.513 14.624 1.00 88.88 137 LEU A O 1
ATOM 1043 N N . ARG A 1 138 ? -3.725 -7.519 13.815 1.00 87.50 138 ARG A N 1
ATOM 1044 C CA . ARG A 1 138 ? -4.318 -7.993 15.080 1.00 87.50 138 ARG A CA 1
ATOM 1045 C C . ARG A 1 138 ? -3.323 -8.092 16.228 1.00 87.50 138 ARG A C 1
ATOM 1047 O O . ARG A 1 138 ? -3.709 -7.945 17.381 1.00 87.50 138 ARG A O 1
ATOM 1054 N N . GLU A 1 139 ? -2.065 -8.346 15.899 1.00 83.00 139 GLU A N 1
ATOM 1055 C CA . GLU A 1 139 ? -0.946 -8.394 16.846 1.00 83.00 139 GLU A CA 1
ATOM 1056 C C . GLU A 1 139 ? -0.056 -7.145 16.731 1.00 83.00 139 GLU A C 1
ATOM 1058 O O . GLU A 1 139 ? 1.003 -7.074 17.348 1.00 83.00 139 GLU A O 1
ATOM 1063 N N . ALA A 1 140 ? -0.473 -6.148 15.943 1.00 81.88 140 ALA A N 1
ATOM 1064 C CA . ALA A 1 140 ? 0.325 -4.962 15.698 1.00 81.88 140 ALA A CA 1
ATOM 1065 C C . ALA A 1 140 ? 0.233 -3.959 16.851 1.00 81.88 140 ALA A C 1
ATOM 1067 O O . ALA A 1 140 ? -0.847 -3.659 17.366 1.00 81.88 140 ALA A O 1
ATOM 1068 N N . THR A 1 141 ? 1.371 -3.358 17.190 1.00 78.81 141 THR A N 1
ATOM 1069 C CA . THR A 1 141 ? 1.435 -2.260 18.154 1.00 78.81 141 THR A CA 1
ATOM 1070 C C . THR A 1 141 ? 1.385 -0.928 17.409 1.00 78.81 141 THR A C 1
ATOM 1072 O O . THR A 1 141 ? 2.309 -0.566 16.675 1.00 78.81 141 THR A O 1
ATOM 1075 N N . LEU A 1 142 ? 0.295 -0.183 17.603 1.00 76.75 142 LEU A N 1
ATOM 1076 C CA . LEU A 1 142 ? 0.136 1.181 17.097 1.00 76.75 142 LEU A CA 1
ATOM 1077 C C . LEU A 1 142 ? 0.952 2.134 17.972 1.00 76.75 142 LEU A C 1
ATOM 1079 O O . LEU A 1 142 ? 0.646 2.336 19.146 1.00 76.75 142 LEU A O 1
ATOM 1083 N N . THR A 1 143 ? 2.005 2.720 17.403 1.00 74.69 143 THR A N 1
ATOM 1084 C CA . THR A 1 143 ? 2.871 3.668 18.131 1.00 74.69 143 THR A CA 1
ATOM 1085 C C . THR A 1 143 ? 2.248 5.062 18.260 1.00 74.69 143 THR A C 1
ATOM 1087 O O . THR A 1 143 ? 2.692 5.872 19.073 1.00 74.69 143 THR A O 1
ATOM 1090 N N . THR A 1 144 ? 1.203 5.340 17.476 1.00 75.56 144 THR A N 1
ATOM 1091 C CA . THR A 1 144 ? 0.483 6.616 17.421 1.00 75.56 144 THR A CA 1
ATOM 1092 C C . THR A 1 144 ? -1.037 6.390 17.397 1.00 75.56 144 THR A C 1
ATOM 1094 O O . THR A 1 144 ? -1.490 5.370 16.881 1.00 75.56 144 THR A O 1
ATOM 1097 N N . PRO A 1 145 ? -1.859 7.338 17.901 1.00 76.88 145 PRO A N 1
ATOM 1098 C CA . PRO A 1 145 ? -3.326 7.231 17.847 1.00 76.88 145 PRO A CA 1
ATOM 1099 C C . PRO A 1 145 ? -3.903 7.205 16.424 1.00 76.88 145 PRO A C 1
ATOM 1101 O O . PRO A 1 145 ? -5.003 6.703 16.209 1.00 76.88 145 PRO A O 1
ATOM 1104 N N . GLY A 1 146 ? -3.167 7.765 15.462 1.00 81.69 146 GLY A N 1
ATOM 1105 C CA . GLY A 1 146 ? -3.474 7.703 14.039 1.00 81.69 146 GLY A CA 1
ATOM 1106 C C . GLY A 1 146 ? -2.299 7.109 13.275 1.00 81.69 146 GLY A C 1
ATOM 1107 O O . GLY A 1 146 ? -1.163 7.556 13.454 1.00 81.69 146 GLY A O 1
ATOM 1108 N N . THR A 1 147 ? -2.575 6.130 12.421 1.00 87.62 147 THR A N 1
ATOM 1109 C CA . THR A 1 147 ? -1.598 5.543 11.500 1.00 87.62 147 THR A CA 1
ATOM 1110 C C . THR A 1 147 ? -2.119 5.639 10.077 1.00 87.62 147 THR A C 1
ATOM 1112 O O . THR A 1 147 ? -3.271 5.303 9.808 1.00 87.62 147 THR A O 1
ATOM 1115 N N . VAL A 1 148 ? -1.255 6.065 9.160 1.00 89.00 148 VAL A N 1
ATOM 1116 C CA . VAL A 1 148 ? -1.540 6.085 7.726 1.00 89.00 148 VAL A CA 1
ATOM 1117 C C . VAL A 1 148 ? -0.853 4.901 7.052 1.00 89.00 148 VAL A C 1
ATOM 1119 O O . VAL A 1 148 ? 0.355 4.713 7.185 1.00 89.00 148 VAL A O 1
ATOM 1122 N N . ILE A 1 149 ? -1.633 4.111 6.321 1.00 90.12 149 ILE A N 1
ATOM 1123 C CA . ILE A 1 149 ? -1.163 3.047 5.438 1.00 90.12 149 ILE A CA 1
ATOM 1124 C C . ILE A 1 149 ? -1.422 3.511 4.007 1.00 90.12 149 ILE A C 1
ATOM 1126 O O . ILE A 1 149 ? -2.567 3.561 3.563 1.00 90.12 149 ILE A O 1
ATOM 1130 N N . GLU A 1 150 ? -0.362 3.874 3.296 1.00 88.81 150 GLU A N 1
ATOM 1131 C CA . GLU A 1 150 ? -0.420 4.215 1.878 1.00 88.81 150 GLU A CA 1
ATOM 1132 C C . GLU A 1 150 ? -0.177 2.959 1.038 1.00 88.81 150 GLU A C 1
ATOM 1134 O O . GLU A 1 150 ? 0.874 2.329 1.152 1.00 88.81 150 GLU A O 1
ATOM 1139 N N . VAL A 1 151 ? -1.133 2.597 0.182 1.00 85.94 151 VAL A N 1
ATOM 1140 C CA . VAL A 1 151 ? -1.031 1.444 -0.718 1.00 85.94 151 VAL A CA 1
ATOM 1141 C C . VAL A 1 151 ? -1.222 1.898 -2.158 1.00 85.94 151 VAL A C 1
ATOM 1143 O O . VAL A 1 151 ? -2.239 2.494 -2.504 1.00 85.94 151 VAL A O 1
ATOM 1146 N N . ASN A 1 152 ? -0.250 1.594 -3.013 1.00 83.31 152 ASN A N 1
ATOM 1147 C CA . ASN A 1 152 ? -0.368 1.768 -4.457 1.00 83.31 152 ASN A CA 1
ATOM 1148 C C . ASN A 1 152 ? -0.260 0.393 -5.125 1.00 83.31 152 ASN A C 1
ATOM 1150 O O . ASN A 1 152 ? 0.817 -0.201 -5.111 1.00 83.31 152 ASN A O 1
ATOM 1154 N N . SER A 1 153 ? -1.367 -0.110 -5.673 1.00 81.94 153 SER A N 1
ATOM 1155 C CA . SER A 1 153 ? -1.437 -1.406 -6.359 1.00 81.94 153 SER A CA 1
ATOM 1156 C C . SER A 1 153 ? -1.874 -1.247 -7.816 1.00 81.94 153 SER A C 1
ATOM 1158 O O . SER A 1 153 ? -2.751 -0.432 -8.123 1.00 81.94 153 SER A O 1
ATOM 1160 N N . VAL A 1 154 ? -1.278 -2.023 -8.723 1.00 77.62 154 VAL A N 1
ATOM 1161 C CA . VAL A 1 154 ? -1.737 -2.116 -10.119 1.00 77.62 154 VAL A CA 1
ATOM 1162 C C . VAL A 1 154 ? -2.675 -3.311 -10.289 1.00 77.62 154 VAL A C 1
ATOM 1164 O O . VAL A 1 154 ? -3.809 -3.118 -10.716 1.00 77.62 154 VAL A O 1
ATOM 1167 N N . PHE A 1 155 ? -2.243 -4.515 -9.912 1.00 77.50 155 PHE A N 1
ATOM 1168 C CA . PHE A 1 155 ? -3.033 -5.744 -9.958 1.00 77.50 155 PHE A CA 1
ATOM 1169 C C . PHE A 1 155 ? -2.903 -6.546 -8.662 1.00 77.50 155 PHE A C 1
ATOM 1171 O O . PHE A 1 155 ? -1.801 -6.955 -8.293 1.00 77.50 155 PHE A O 1
ATOM 1178 N N . GLY A 1 156 ? -4.043 -6.853 -8.046 1.00 81.69 156 GLY A N 1
ATOM 1179 C CA . GLY A 1 156 ? -4.141 -7.749 -6.893 1.00 81.69 156 GLY A CA 1
ATOM 1180 C C . GLY A 1 156 ? -5.037 -7.194 -5.793 1.00 81.69 156 GLY A C 1
ATOM 1181 O O . GLY A 1 156 ? -5.383 -6.008 -5.787 1.00 81.69 156 GLY A O 1
ATOM 1182 N N . ASP A 1 157 ? -5.414 -8.063 -4.863 1.00 87.75 157 ASP A N 1
ATOM 1183 C CA . ASP A 1 157 ? -6.312 -7.705 -3.771 1.00 87.75 157 ASP A CA 1
ATOM 1184 C C . ASP A 1 157 ? -5.545 -7.100 -2.593 1.00 87.75 157 ASP A C 1
ATOM 1186 O O . ASP A 1 157 ? -4.454 -7.539 -2.222 1.00 87.75 157 ASP A O 1
ATOM 1190 N N . ILE A 1 158 ? -6.159 -6.120 -1.938 1.00 91.94 158 ILE A N 1
ATOM 1191 C CA . ILE A 1 158 ? -5.658 -5.529 -0.698 1.00 91.94 158 ILE A CA 1
ATOM 1192 C C . ILE A 1 158 ? -6.562 -5.997 0.435 1.00 91.94 158 ILE A C 1
ATOM 1194 O O . ILE A 1 158 ? -7.722 -5.599 0.516 1.00 91.94 158 ILE A O 1
ATOM 1198 N N . ARG A 1 159 ? -6.035 -6.820 1.340 1.00 93.56 159 ARG A N 1
ATOM 1199 C CA . ARG A 1 159 ? -6.757 -7.345 2.501 1.00 93.56 159 ARG A CA 1
ATOM 1200 C C . ARG A 1 159 ? -6.127 -6.838 3.788 1.00 93.56 159 ARG A C 1
ATOM 1202 O O . ARG A 1 159 ? -4.957 -7.083 4.075 1.00 93.56 159 ARG A O 1
ATOM 1209 N N . ILE A 1 160 ? -6.920 -6.150 4.597 1.00 91.94 160 ILE A N 1
ATOM 1210 C CA . ILE A 1 160 ? -6.485 -5.585 5.873 1.00 91.94 160 ILE A CA 1
ATOM 1211 C C . ILE A 1 160 ? -7.351 -6.175 6.981 1.00 91.94 160 ILE A C 1
ATOM 1213 O O . ILE A 1 160 ? -8.565 -5.983 7.022 1.00 91.94 160 ILE A O 1
ATOM 1217 N N . THR A 1 161 ? -6.720 -6.898 7.898 1.00 91.19 161 THR A N 1
ATOM 1218 C CA . THR A 1 161 ? -7.372 -7.432 9.093 1.00 91.19 161 THR A CA 1
ATOM 1219 C C . THR A 1 161 ? -6.984 -6.582 10.289 1.00 91.19 161 THR A C 1
ATOM 1221 O O . THR A 1 161 ? -5.799 -6.433 10.580 1.00 91.19 161 THR A O 1
ATOM 1224 N N . VAL A 1 162 ? -7.968 -6.034 10.995 1.00 90.12 162 VAL A N 1
ATOM 1225 C CA . VAL A 1 162 ? -7.748 -5.210 12.191 1.00 90.12 162 VAL A CA 1
ATOM 1226 C C . VAL A 1 162 ? -8.325 -5.874 13.442 1.00 90.12 162 VAL A C 1
ATOM 1228 O O . VAL A 1 162 ? -9.315 -6.609 13.345 1.00 90.12 162 VAL A O 1
ATOM 1231 N N . PRO A 1 163 ? -7.730 -5.638 14.626 1.00 88.12 163 PRO A N 1
ATOM 1232 C CA . PRO A 1 163 ? -8.308 -6.107 15.875 1.00 88.12 163 PRO A CA 1
ATOM 1233 C C . PRO A 1 163 ? -9.563 -5.291 16.233 1.00 88.12 163 PRO A C 1
ATOM 1235 O O . PRO A 1 163 ? -9.710 -4.142 15.799 1.00 88.12 163 PRO A O 1
ATOM 1238 N N . PRO A 1 164 ? -10.471 -5.841 17.058 1.00 84.94 164 PRO A N 1
ATOM 1239 C CA . PRO A 1 164 ? -11.604 -5.084 17.575 1.00 84.94 164 PRO A CA 1
ATOM 1240 C C . PRO A 1 164 ? -11.153 -3.817 18.314 1.00 84.94 164 PRO A C 1
ATOM 1242 O O . PRO A 1 164 ? -10.188 -3.838 19.075 1.00 84.94 164 PRO A O 1
ATOM 1245 N N . GLY A 1 165 ? -11.881 -2.716 18.122 1.00 81.25 165 GLY A N 1
ATOM 1246 C CA . GLY A 1 165 ? -11.585 -1.432 18.770 1.00 81.25 165 GLY A CA 1
ATOM 1247 C C . GLY A 1 165 ? -10.609 -0.531 18.007 1.00 81.25 165 GLY A C 1
ATOM 1248 O O . GLY A 1 165 ? -10.380 0.591 18.451 1.00 81.25 165 GLY A O 1
ATOM 1249 N N . VAL A 1 166 ? -10.083 -0.975 16.860 1.00 85.75 166 VAL A N 1
ATOM 1250 C CA . VAL A 1 166 ? -9.382 -0.116 15.894 1.00 85.75 166 VAL A CA 1
ATOM 1251 C C . VAL A 1 166 ? -10.365 0.326 14.812 1.00 85.75 166 VAL A C 1
ATOM 1253 O O . VAL A 1 166 ? -11.012 -0.507 14.178 1.00 85.75 166 VAL A O 1
ATOM 1256 N N . ALA A 1 167 ? -10.474 1.636 14.599 1.00 85.75 167 ALA A N 1
ATOM 1257 C CA . ALA A 1 167 ? -11.277 2.202 13.521 1.00 85.75 167 ALA A CA 1
ATOM 1258 C C . ALA A 1 167 ? -10.477 2.194 12.212 1.00 85.75 167 ALA A C 1
ATOM 1260 O O . ALA A 1 167 ? -9.294 2.541 12.215 1.00 85.75 167 ALA A O 1
ATOM 1261 N N . VAL A 1 168 ? -11.109 1.848 11.088 1.00 88.25 168 VAL A N 1
ATOM 1262 C CA . VAL A 1 168 ? -10.475 1.946 9.766 1.00 88.25 168 VAL A CA 1
ATOM 1263 C C . VAL A 1 168 ? -11.153 3.034 8.950 1.00 88.25 168 VAL A C 1
ATOM 1265 O O . VAL A 1 168 ? -12.354 2.999 8.690 1.00 88.25 168 VAL A O 1
ATOM 1268 N N . GLU A 1 169 ? -10.371 4.005 8.505 1.00 89.06 169 GLU A N 1
ATOM 1269 C CA . GLU A 1 169 ? -10.831 5.042 7.594 1.00 89.06 169 GLU A CA 1
ATOM 1270 C C . GLU A 1 169 ? -10.317 4.739 6.188 1.00 89.06 169 GLU A C 1
ATOM 1272 O O . GLU A 1 169 ? -9.116 4.802 5.927 1.00 89.06 169 GLU A O 1
ATOM 1277 N N . ASN A 1 170 ? -11.222 4.404 5.270 1.00 89.25 170 ASN A N 1
ATOM 1278 C CA . ASN A 1 170 ? -10.859 4.197 3.875 1.00 89.25 170 ASN A CA 1
ATOM 1279 C C . ASN A 1 170 ? -10.850 5.534 3.116 1.00 89.25 170 ASN A C 1
ATOM 1281 O O . ASN A 1 170 ? -11.889 6.176 2.969 1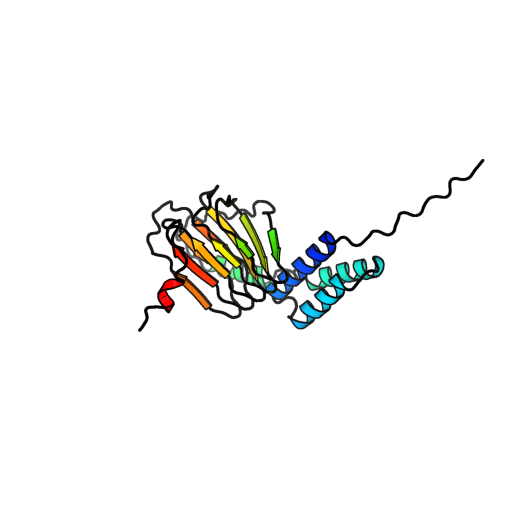.00 89.25 170 ASN A O 1
ATOM 1285 N N . ARG A 1 171 ? -9.680 5.917 2.604 1.00 88.69 171 ARG A N 1
ATOM 1286 C CA . ARG A 1 171 ? -9.448 7.043 1.688 1.00 88.69 171 ARG A CA 1
ATOM 1287 C C . ARG A 1 171 ? -8.823 6.589 0.359 1.00 88.69 171 ARG A C 1
ATOM 1289 O O . ARG A 1 171 ? -8.293 7.419 -0.378 1.00 88.69 171 ARG A O 1
ATOM 1296 N N . MET A 1 172 ? -8.846 5.292 0.046 1.00 84.62 172 MET A N 1
ATOM 1297 C CA . MET A 1 172 ? -8.307 4.779 -1.213 1.00 84.62 172 MET A CA 1
ATOM 1298 C C . MET A 1 172 ? -9.205 5.106 -2.403 1.00 84.62 172 MET A C 1
ATOM 1300 O O . MET A 1 172 ? -10.431 5.115 -2.311 1.00 84.62 172 MET A O 1
ATOM 1304 N N . THR A 1 173 ? -8.567 5.297 -3.555 1.00 81.56 173 THR A N 1
ATOM 1305 C CA . THR A 1 173 ? -9.239 5.336 -4.857 1.00 81.56 173 THR A CA 1
ATOM 1306 C C . THR A 1 173 ? -9.071 3.986 -5.552 1.00 81.56 173 THR A C 1
ATOM 1308 O O . THR A 1 173 ? -7.946 3.533 -5.749 1.00 81.56 173 THR A O 1
ATOM 1311 N N . LEU A 1 174 ? -10.170 3.345 -5.943 1.00 80.62 174 LEU A N 1
ATOM 1312 C CA . LEU A 1 174 ? -10.152 2.128 -6.760 1.00 80.62 174 LEU A CA 1
ATOM 1313 C C . LEU A 1 174 ? -10.654 2.483 -8.163 1.00 80.62 174 LEU A C 1
ATOM 1315 O O . LEU A 1 174 ? -11.668 3.171 -8.284 1.00 80.62 174 LEU A O 1
ATOM 1319 N N . ILE A 1 175 ? -9.944 2.056 -9.213 1.00 74.69 175 ILE A N 1
ATOM 1320 C CA . ILE A 1 175 ? -10.409 2.245 -10.599 1.00 74.69 175 ILE A CA 1
ATOM 1321 C C . ILE A 1 175 ? -11.332 1.094 -11.000 1.00 74.69 175 ILE A C 1
ATOM 1323 O O . ILE A 1 175 ? -12.450 1.339 -11.449 1.00 74.69 175 ILE A O 1
ATOM 1327 N N . LEU A 1 176 ? -10.863 -0.147 -10.841 1.00 66.94 176 LEU A N 1
ATOM 1328 C CA . LEU A 1 176 ? -11.602 -1.371 -11.140 1.00 66.94 176 LEU A CA 1
ATOM 1329 C C . LEU A 1 176 ? -11.532 -2.321 -9.938 1.00 66.94 176 LEU A C 1
ATOM 1331 O O . LEU A 1 176 ? -10.452 -2.782 -9.578 1.00 66.94 176 LEU A O 1
ATOM 1335 N N . GLY A 1 177 ? -12.685 -2.626 -9.346 1.00 79.38 177 GLY A N 1
ATOM 1336 C CA . GLY A 1 177 ? -12.806 -3.512 -8.187 1.00 79.38 177 GLY A CA 1
ATOM 1337 C C . GLY A 1 177 ? -13.829 -3.001 -7.180 1.00 79.38 177 GLY A C 1
ATOM 1338 O O . GLY A 1 177 ? -14.381 -1.908 -7.339 1.00 79.38 177 GLY A O 1
ATOM 1339 N N . ASP A 1 178 ? -14.065 -3.794 -6.141 1.00 81.75 178 ASP A N 1
ATOM 1340 C CA . ASP A 1 178 ? -15.019 -3.479 -5.082 1.00 81.75 178 ASP A CA 1
ATOM 1341 C C . ASP A 1 178 ? -14.321 -3.110 -3.766 1.00 81.75 178 ASP A C 1
ATOM 1343 O O . ASP A 1 178 ? -13.226 -3.574 -3.442 1.00 81.75 178 ASP A O 1
ATOM 1347 N N . VAL A 1 179 ? -15.003 -2.299 -2.952 1.00 89.19 179 VAL A N 1
ATOM 1348 C CA . VAL A 1 179 ? -14.611 -2.038 -1.561 1.00 89.19 179 VAL A CA 1
ATOM 1349 C C . VAL A 1 179 ? -15.536 -2.816 -0.629 1.00 89.19 179 VAL A C 1
ATOM 1351 O O . VAL A 1 179 ? -16.736 -2.546 -0.562 1.00 89.19 179 VAL A O 1
ATOM 1354 N N . LYS A 1 180 ? -14.971 -3.748 0.140 1.00 87.44 180 LYS A N 1
ATOM 1355 C CA . LYS A 1 180 ? -15.659 -4.540 1.168 1.00 87.44 180 LYS A CA 1
ATOM 1356 C C . LYS A 1 180 ? -15.156 -4.118 2.541 1.00 87.44 180 LYS A C 1
ATOM 1358 O O . LYS A 1 180 ? -14.003 -4.342 2.892 1.00 87.44 180 LYS A O 1
ATOM 1363 N N . LEU A 1 181 ? -16.027 -3.484 3.319 1.00 84.75 181 LEU A N 1
ATOM 1364 C CA . LEU A 1 181 ? -15.676 -2.886 4.602 1.00 84.75 181 LEU A CA 1
ATOM 1365 C C . LEU A 1 181 ? -16.496 -3.533 5.722 1.00 84.75 181 LEU A C 1
ATOM 1367 O O . LEU A 1 181 ? -17.572 -3.050 6.067 1.00 84.75 181 LEU A O 1
ATOM 1371 N N . ASP A 1 182 ? -15.988 -4.628 6.284 1.00 81.81 182 ASP A N 1
ATOM 1372 C CA . ASP A 1 182 ? -16.602 -5.308 7.425 1.00 81.81 182 ASP A CA 1
ATOM 1373 C C . ASP A 1 182 ? -16.030 -4.752 8.735 1.00 81.81 182 ASP A C 1
ATOM 1375 O O . ASP A 1 182 ? -15.116 -5.311 9.349 1.00 81.81 182 ASP A O 1
ATOM 1379 N N . GLN A 1 183 ? -16.541 -3.579 9.117 1.00 69.25 183 GLN A N 1
ATOM 1380 C CA . GLN A 1 183 ? -16.193 -2.891 10.356 1.00 69.25 183 GLN A CA 1
ATOM 1381 C C . GLN A 1 183 ? -17.336 -2.999 11.360 1.00 69.25 183 GLN A C 1
ATOM 1383 O O . GLN A 1 183 ? -18.369 -2.332 11.241 1.00 69.25 183 GLN A O 1
ATOM 1388 N N . ASN A 1 184 ? -17.141 -3.822 12.388 1.00 59.50 184 ASN A N 1
ATOM 1389 C CA . ASN A 1 184 ? -18.115 -3.952 13.461 1.00 59.50 184 ASN A CA 1
ATOM 1390 C C . ASN A 1 184 ? -18.155 -2.638 14.270 1.00 59.50 184 ASN A C 1
ATOM 1392 O O . ASN A 1 184 ? -17.181 -2.232 14.903 1.00 59.50 184 ASN A O 1
ATOM 1396 N N . THR A 1 185 ? -19.275 -1.927 14.182 1.00 49.88 185 THR A N 1
ATOM 1397 C CA . THR A 1 185 ? -19.384 -0.456 14.210 1.00 49.88 185 THR A CA 1
ATOM 1398 C C . THR A 1 185 ? -19.339 0.183 15.607 1.00 49.88 185 THR A C 1
ATOM 1400 O O . THR A 1 185 ? -20.086 1.115 15.903 1.00 49.88 185 THR A O 1
ATOM 1403 N N . ARG A 1 186 ? -18.458 -0.274 16.504 1.00 51.16 186 ARG A N 1
ATOM 1404 C CA . ARG A 1 186 ? -18.178 0.425 17.773 1.00 51.16 186 ARG A CA 1
ATOM 1405 C C . ARG A 1 186 ? -16.885 1.224 17.675 1.00 51.16 186 ARG A C 1
ATOM 1407 O O . ARG A 1 186 ? -15.900 0.913 18.336 1.00 51.16 186 ARG A O 1
ATOM 1414 N N . ASN A 1 187 ? -16.925 2.303 16.896 1.00 56.00 187 ASN A N 1
ATOM 1415 C CA . ASN A 1 187 ? -15.942 3.377 17.016 1.00 56.00 187 ASN A CA 1
ATOM 1416 C C . ASN A 1 187 ? -16.165 4.058 18.373 1.00 56.00 187 ASN A C 1
ATOM 1418 O O . ASN A 1 187 ? -17.029 4.923 18.515 1.00 56.00 187 ASN A O 1
ATOM 1422 N N . MET A 1 188 ? -15.449 3.607 19.405 1.00 58.81 188 MET A N 1
ATOM 1423 C CA . MET A 1 188 ? -15.441 4.300 20.690 1.00 58.81 188 MET A CA 1
ATOM 1424 C C . MET A 1 188 ? -14.747 5.659 20.518 1.00 58.81 188 MET A C 1
ATOM 1426 O O . MET A 1 188 ? -13.741 5.737 19.807 1.00 58.81 188 MET A O 1
ATOM 1430 N N . PRO A 1 189 ? -15.236 6.736 21.156 1.00 65.50 189 PRO A N 1
ATOM 1431 C CA . PRO A 1 189 ? -14.520 8.006 21.174 1.00 65.50 189 PRO A CA 1
ATOM 1432 C C . PRO A 1 189 ? -13.079 7.801 21.672 1.00 65.50 189 PRO A C 1
ATOM 1434 O O . PRO A 1 189 ? -12.878 7.299 22.775 1.00 65.50 189 PRO A O 1
ATOM 1437 N N . GLY A 1 190 ? -12.085 8.161 20.852 1.00 70.38 190 GLY A N 1
ATOM 1438 C CA . GLY A 1 190 ? -10.660 7.975 21.164 1.00 70.38 190 GLY A CA 1
ATOM 1439 C C . GLY A 1 190 ? -10.050 6.635 20.729 1.00 70.38 190 GLY A C 1
ATOM 1440 O O . GLY A 1 190 ? -8.900 6.368 21.070 1.00 70.38 190 GLY A O 1
ATOM 1441 N N . ALA A 1 191 ? -10.784 5.803 19.983 1.00 76.56 191 ALA A N 1
ATOM 1442 C CA . ALA A 1 191 ? -10.240 4.589 19.381 1.00 76.56 191 ALA A CA 1
ATOM 1443 C C . ALA A 1 191 ? -9.060 4.904 18.433 1.00 76.56 191 ALA A C 1
ATOM 1445 O O . ALA A 1 191 ? -9.146 5.861 17.652 1.00 76.56 191 ALA A O 1
ATOM 1446 N N . PRO A 1 192 ? -7.980 4.100 18.449 1.00 85.31 192 PRO A N 1
ATOM 1447 C CA . PRO A 1 192 ? -6.922 4.208 17.455 1.00 85.31 192 PRO A CA 1
ATOM 1448 C C . PRO A 1 192 ? -7.489 4.070 16.041 1.00 85.31 192 PRO A C 1
ATOM 1450 O O . PRO A 1 192 ? -8.344 3.218 15.790 1.00 85.31 192 PRO A O 1
ATOM 1453 N N . THR A 1 193 ? -7.019 4.910 15.124 1.00 86.75 193 THR A N 1
ATOM 1454 C CA . THR A 1 193 ? -7.525 4.957 13.748 1.00 86.75 193 THR A CA 1
ATOM 1455 C C . THR A 1 193 ? -6.429 4.599 12.752 1.00 86.75 193 THR A C 1
ATOM 1457 O O . THR A 1 193 ? -5.348 5.190 12.756 1.00 86.75 193 THR A O 1
ATOM 1460 N N . VAL A 1 194 ? -6.732 3.665 11.854 1.00 89.38 194 VAL A N 1
ATOM 1461 C CA . VAL A 1 194 ? -5.910 3.330 10.691 1.00 89.38 194 VAL A CA 1
ATOM 1462 C C . VAL A 1 194 ? -6.553 3.950 9.457 1.00 89.38 194 VAL A C 1
ATOM 1464 O O . VAL A 1 194 ? -7.628 3.542 9.032 1.00 89.38 194 VAL A O 1
ATOM 1467 N N . THR A 1 195 ? -5.901 4.951 8.876 1.00 90.81 195 THR A N 1
ATOM 1468 C CA . THR A 1 195 ? -6.290 5.508 7.579 1.00 90.81 195 THR A CA 1
ATOM 1469 C C . THR A 1 195 ? -5.608 4.719 6.471 1.00 90.81 195 THR A C 1
ATOM 1471 O O . THR A 1 195 ? -4.382 4.681 6.418 1.00 90.81 195 THR A O 1
ATOM 1474 N N . VAL A 1 196 ? -6.385 4.151 5.556 1.00 90.69 196 VAL A N 1
ATOM 1475 C CA . VAL A 1 196 ? -5.874 3.494 4.348 1.00 90.69 196 VAL A CA 1
ATOM 1476 C C . VAL A 1 196 ? -6.017 4.464 3.180 1.00 90.69 196 VAL A C 1
ATOM 1478 O O . VAL A 1 196 ? -7.119 4.923 2.893 1.00 90.69 196 VAL A O 1
ATOM 1481 N N . THR A 1 197 ? -4.913 4.815 2.528 1.00 91.12 197 THR A N 1
ATOM 1482 C CA . THR A 1 197 ? -4.854 5.796 1.430 1.00 91.12 197 THR A CA 1
ATOM 1483 C C . THR A 1 197 ? -4.096 5.231 0.227 1.00 91.12 197 THR A C 1
ATOM 1485 O O . THR A 1 197 ? -3.491 4.167 0.316 1.00 91.12 197 THR A O 1
ATOM 1488 N N . GLY A 1 198 ? -4.127 5.938 -0.901 1.00 83.19 198 GLY A N 1
ATOM 1489 C CA . GLY A 1 198 ? -3.461 5.552 -2.144 1.00 83.19 198 GLY A CA 1
ATOM 1490 C C . GLY A 1 198 ? -4.438 5.070 -3.216 1.00 83.19 198 GLY A C 1
ATOM 1491 O O . GLY A 1 198 ? -5.620 5.438 -3.205 1.00 83.19 198 GLY A O 1
ATOM 1492 N N . ARG A 1 199 ? -3.944 4.285 -4.179 1.00 82.75 199 ARG A N 1
ATOM 1493 C CA . ARG A 1 199 ? -4.724 3.865 -5.352 1.00 82.75 199 ARG A CA 1
ATOM 1494 C C . ARG A 1 199 ? -4.563 2.381 -5.671 1.00 82.75 199 ARG A C 1
ATOM 1496 O O . ARG A 1 199 ? -3.454 1.863 -5.630 1.00 82.75 199 ARG A O 1
ATOM 1503 N N . SER A 1 200 ? -5.659 1.730 -6.056 1.00 82.88 200 SER A N 1
ATOM 1504 C CA . SER A 1 200 ? -5.638 0.422 -6.723 1.00 82.88 200 SER A CA 1
ATOM 1505 C C . SER A 1 200 ? -6.194 0.552 -8.141 1.00 82.88 200 SER A C 1
ATOM 1507 O O . SER A 1 200 ? -7.247 1.167 -8.341 1.00 82.88 200 SER A O 1
ATOM 1509 N N . VAL A 1 201 ? -5.477 0.034 -9.141 1.00 76.19 201 VAL A N 1
ATOM 1510 C CA . VAL A 1 201 ? -5.957 0.029 -10.533 1.00 76.19 201 VAL A CA 1
ATOM 1511 C C . VAL A 1 201 ? -6.930 -1.129 -10.749 1.00 76.19 201 VAL A C 1
ATOM 1513 O O . VAL A 1 201 ? -8.040 -0.882 -11.215 1.00 76.19 201 VAL A O 1
ATOM 1516 N N . PHE A 1 202 ? -6.540 -2.352 -10.386 1.00 77.38 202 PHE A N 1
ATOM 1517 C CA . PHE A 1 202 ? -7.351 -3.556 -10.526 1.00 77.38 202 PHE A CA 1
ATOM 1518 C C . PHE A 1 202 ? -7.240 -4.465 -9.294 1.00 77.38 202 PHE A C 1
ATOM 1520 O O . PHE A 1 202 ? -6.164 -4.988 -9.000 1.00 77.38 202 PHE A O 1
ATOM 1527 N N . GLY A 1 203 ? -8.365 -4.696 -8.620 1.00 80.81 203 GLY A N 1
ATOM 1528 C CA . GLY A 1 203 ? -8.466 -5.603 -7.474 1.00 80.81 203 GLY A CA 1
ATOM 1529 C C . GLY A 1 203 ? -9.354 -5.051 -6.366 1.00 80.81 203 GLY A C 1
ATOM 1530 O O . GLY A 1 203 ? -9.692 -3.863 -6.354 1.00 80.81 203 GLY A O 1
ATOM 1531 N N . ASP A 1 204 ? -9.732 -5.917 -5.431 1.00 87.19 204 ASP A N 1
ATOM 1532 C CA . ASP A 1 204 ? -10.637 -5.547 -4.346 1.00 87.19 204 ASP A CA 1
ATOM 1533 C C . ASP A 1 204 ? -9.873 -4.966 -3.149 1.00 87.19 204 ASP A C 1
ATOM 1535 O O . ASP A 1 204 ? -8.769 -5.399 -2.812 1.00 87.19 204 ASP A O 1
ATOM 1539 N N . LEU A 1 205 ? -10.497 -4.017 -2.447 1.00 91.12 205 LEU A N 1
ATOM 1540 C CA . LEU A 1 205 ? -10.088 -3.634 -1.096 1.00 91.12 205 LEU A CA 1
ATOM 1541 C C . LEU A 1 205 ? -11.022 -4.303 -0.098 1.00 91.12 205 LEU A C 1
ATOM 1543 O O . LEU A 1 205 ? -12.207 -3.979 -0.031 1.00 91.12 205 LEU A O 1
ATOM 1547 N N . GLU A 1 206 ? -10.477 -5.181 0.730 1.00 91.81 206 GLU A N 1
ATOM 1548 C CA . GLU A 1 206 ? -11.206 -5.849 1.789 1.00 91.81 206 GLU A CA 1
ATOM 1549 C C . GLU A 1 206 ? -10.636 -5.506 3.163 1.00 91.81 20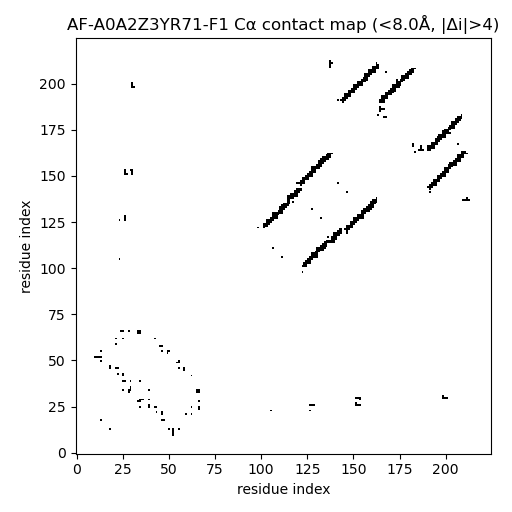6 GLU A C 1
ATOM 1551 O O . GLU A 1 206 ? -9.467 -5.734 3.463 1.00 91.81 206 GLU A O 1
ATOM 1556 N N . VAL A 1 207 ? -11.493 -4.994 4.037 1.00 91.44 207 VAL A N 1
ATOM 1557 C CA . VAL A 1 207 ? -11.169 -4.733 5.436 1.00 91.44 207 VAL A CA 1
ATOM 1558 C C . VAL A 1 207 ? -12.066 -5.597 6.302 1.00 91.44 207 VAL A C 1
ATOM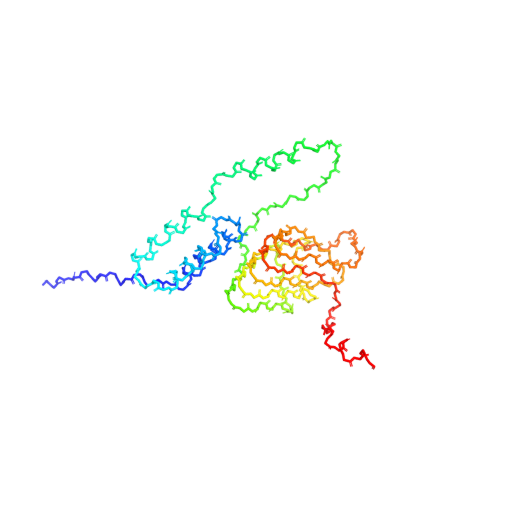 1560 O O . VAL A 1 207 ? -13.288 -5.564 6.152 1.00 91.44 207 VAL A O 1
ATOM 1563 N N . ARG A 1 208 ? -11.466 -6.350 7.224 1.00 89.81 208 ARG A N 1
ATOM 1564 C CA . ARG A 1 208 ? -12.185 -7.217 8.164 1.00 89.81 208 ARG A CA 1
ATOM 1565 C C . ARG A 1 208 ? -11.735 -6.973 9.594 1.00 89.81 208 ARG A C 1
ATOM 1567 O O . ARG A 1 208 ? -10.556 -6.737 9.856 1.00 89.81 208 ARG A O 1
ATOM 1574 N N . VAL A 1 209 ? -12.669 -7.115 10.527 1.00 87.62 209 VAL A N 1
ATOM 1575 C CA . VAL A 1 209 ? -12.374 -7.157 11.962 1.00 87.62 209 VAL A CA 1
ATOM 1576 C C . VAL A 1 209 ? -12.287 -8.612 12.418 1.00 87.62 209 VAL A C 1
ATOM 1578 O O . VAL A 1 209 ? -13.208 -9.391 12.180 1.00 87.62 209 VAL A O 1
ATOM 1581 N N . ALA A 1 210 ? -11.201 -8.986 13.095 1.00 86.19 210 ALA A N 1
ATOM 1582 C CA . ALA A 1 210 ? -11.060 -10.315 13.691 1.00 86.19 210 ALA A CA 1
ATOM 1583 C C . ALA A 1 210 ? -10.235 -10.280 14.983 1.00 86.19 210 ALA A C 1
ATOM 1585 O O . ALA A 1 210 ? -9.286 -9.508 15.105 1.00 86.19 210 ALA A O 1
ATOM 1586 N N . ASP A 1 211 ? -10.573 -11.150 15.937 1.00 81.94 211 ASP A N 1
ATOM 1587 C CA . ASP A 1 211 ? -9.850 -11.262 17.207 1.00 81.94 211 ASP A CA 1
ATOM 1588 C C . ASP A 1 211 ? -8.402 -11.752 17.006 1.00 81.94 211 ASP A C 1
ATOM 1590 O O . ASP A 1 211 ? -8.149 -12.586 16.119 1.00 81.94 211 ASP A O 1
ATOM 1594 N N . PRO A 1 212 ? -7.443 -11.297 17.838 1.00 74.88 212 PRO A N 1
ATOM 1595 C CA . PRO A 1 212 ? -6.092 -11.851 17.867 1.00 74.88 212 PRO A CA 1
ATOM 1596 C C . PRO A 1 212 ? -6.122 -13.379 18.021 1.00 74.88 212 PRO A C 1
ATOM 1598 O O . PRO A 1 212 ? -6.827 -13.920 18.871 1.00 74.88 212 PRO A O 1
ATOM 1601 N N . GLY A 1 213 ? -5.399 -14.097 17.158 1.00 67.12 213 GLY A N 1
ATOM 1602 C CA . GLY A 1 213 ? -5.360 -15.565 17.165 1.00 67.12 213 GLY A CA 1
ATOM 1603 C C . GLY A 1 213 ? -6.552 -16.286 16.511 1.00 67.12 213 GLY A C 1
ATOM 1604 O O . GLY A 1 213 ? -6.501 -17.510 16.361 1.00 67.12 213 GLY A O 1
ATOM 1605 N N . ALA A 1 214 ? -7.596 -15.58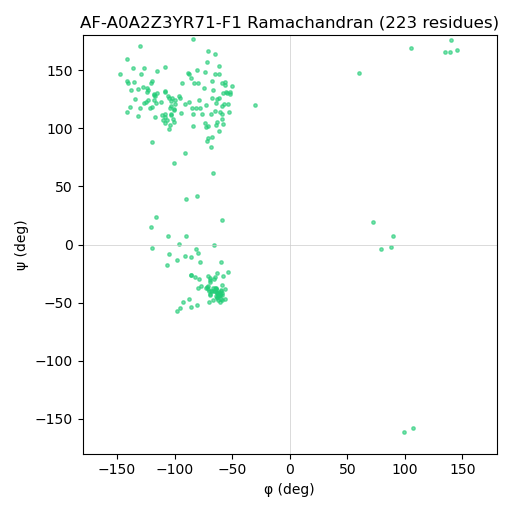3 16.048 1.00 65.69 214 ALA A N 1
ATOM 1606 C CA . ALA A 1 214 ? -8.642 -16.199 15.227 1.00 65.69 214 ALA A CA 1
ATOM 1607 C C . ALA A 1 214 ? -8.034 -16.750 13.920 1.00 65.69 214 ALA A C 1
ATOM 1609 O O . ALA A 1 214 ? -7.342 -16.041 13.187 1.00 65.69 214 ALA A O 1
ATOM 1610 N N . ARG A 1 215 ? -8.240 -18.028 13.603 1.00 57.00 215 ARG A N 1
ATOM 1611 C CA . ARG A 1 215 ? -7.749 -18.578 12.330 1.00 57.00 215 ARG A CA 1
ATOM 1612 C C . ARG A 1 215 ? -8.644 -18.065 11.195 1.00 57.00 215 ARG A C 1
ATOM 1614 O O . ARG A 1 215 ? -9.864 -18.138 11.354 1.00 57.00 215 ARG A O 1
ATOM 1621 N N . PRO A 1 216 ? -8.095 -17.594 10.058 1.00 50.94 216 PRO A N 1
ATOM 1622 C CA . PRO A 1 216 ? -8.916 -17.318 8.884 1.00 50.94 216 PRO A CA 1
ATOM 1623 C C . PRO A 1 216 ? -9.686 -18.596 8.536 1.00 50.94 216 PRO A C 1
ATOM 1625 O O . PRO A 1 216 ? -9.116 -19.689 8.553 1.00 50.94 216 PRO A O 1
ATOM 1628 N N . GLY A 1 217 ? -10.997 -18.460 8.331 1.00 52.44 217 GLY A N 1
ATOM 1629 C CA . GLY A 1 217 ? -11.990 -19.538 8.323 1.00 52.44 217 GLY A CA 1
ATOM 1630 C C . GLY A 1 217 ? -11.864 -20.552 7.181 1.00 52.44 217 GLY A C 1
ATOM 1631 O O . GLY A 1 217 ? -12.801 -20.739 6.415 1.00 52.44 217 GLY A O 1
ATOM 1632 N N . PHE A 1 218 ? -10.748 -21.277 7.101 1.00 51.75 218 PHE A N 1
ATOM 1633 C CA . PHE A 1 218 ? -10.554 -22.412 6.196 1.00 51.75 218 PHE A CA 1
ATOM 1634 C C . PHE A 1 218 ? -11.602 -23.519 6.429 1.00 51.75 218 PHE A C 1
ATOM 1636 O O . PHE A 1 218 ? -11.983 -24.227 5.502 1.00 51.75 218 PHE A O 1
ATOM 1643 N N . LEU A 1 219 ? -12.138 -23.630 7.652 1.00 47.66 219 LEU A N 1
ATOM 1644 C CA . LEU A 1 219 ? -13.103 -24.670 8.019 1.00 47.66 219 LEU A CA 1
ATOM 1645 C C . LEU A 1 219 ? -14.572 -24.341 7.699 1.00 47.66 219 LEU A C 1
ATOM 1647 O O . LEU A 1 219 ? -15.392 -25.252 7.725 1.00 47.66 219 LEU A O 1
ATOM 1651 N N . GLN A 1 220 ? -14.928 -23.107 7.321 1.00 53.00 220 GLN A N 1
ATOM 1652 C CA . GLN A 1 220 ? -16.327 -22.780 6.980 1.00 53.00 220 GLN A CA 1
ATOM 1653 C C . GLN A 1 220 ? -16.746 -23.210 5.565 1.00 53.00 220 GLN A C 1
ATOM 1655 O O . GLN A 1 220 ? -17.932 -23.178 5.249 1.00 53.00 220 GLN A O 1
ATOM 1660 N N . ARG A 1 221 ? -15.810 -23.681 4.726 1.00 49.53 221 ARG A N 1
ATOM 1661 C CA . ARG A 1 221 ? -16.117 -24.261 3.405 1.00 49.53 221 ARG A CA 1
ATOM 1662 C C . ARG A 1 221 ? -16.333 -25.780 3.408 1.00 49.53 221 ARG A C 1
ATOM 1664 O O . ARG A 1 221 ? -16.778 -26.305 2.395 1.00 49.53 221 ARG A O 1
ATOM 1671 N N . LEU A 1 222 ? -16.048 -26.484 4.508 1.00 51.19 222 LEU A N 1
ATOM 1672 C CA . LEU A 1 222 ? -16.085 -27.957 4.544 1.00 51.19 222 LEU A CA 1
ATOM 1673 C C . LEU A 1 222 ? -17.293 -28.566 5.273 1.00 51.19 222 LEU A C 1
ATOM 1675 O O . LEU A 1 222 ? -17.496 -29.768 5.167 1.00 51.19 222 LEU A O 1
ATOM 1679 N N . THR A 1 223 ? -18.120 -27.775 5.960 1.00 51.16 223 THR A N 1
ATOM 1680 C CA . THR A 1 223 ? -19.300 -28.283 6.697 1.00 51.16 223 THR A CA 1
ATOM 1681 C C . THR A 1 223 ? -20.631 -27.756 6.155 1.00 51.16 223 THR A C 1
ATOM 1683 O O . THR A 1 223 ? -21.618 -27.694 6.879 1.00 51.16 223 THR A O 1
ATOM 1686 N N . GLY A 1 224 ? -20.659 -27.340 4.887 1.00 49.59 224 GLY A N 1
ATOM 1687 C CA . GLY A 1 224 ? -21.872 -26.924 4.175 1.00 49.59 224 GLY A CA 1
ATOM 1688 C C . GLY A 1 224 ? -22.585 -28.066 3.444 1.00 49.59 224 GLY A C 1
ATOM 1689 O O . GLY A 1 224 ? -23.034 -27.852 2.319 1.00 49.59 224 GLY A O 1
ATOM 1690 N N . LEU A 1 225 ? -22.637 -29.261 4.043 1.00 38.53 225 LEU A N 1
ATOM 1691 C CA . LEU A 1 225 ? -23.445 -30.406 3.604 1.00 38.53 225 LEU A CA 1
ATOM 1692 C C . LEU A 1 225 ? -23.832 -31.273 4.804 1.00 38.53 225 LEU A C 1
ATOM 1694 O O . LEU A 1 225 ? -22.937 -31.533 5.641 1.00 38.53 225 LEU A O 1
#

InterPro domains:
  IPR024425 Cell wall-active antibiotics response LiaF-like, C-terminal [PF09922] (108-187)